Protein AF-A0A540KHX1-F1 (afdb_monomer_lite)

Foldseek 3Di:
DAALQPRHPDAQKDFLVQLGGHHPVVVVQVVVPDCQLTVMDGNPPDDDDPSSVVSNVPHDSVVVQVVLVVVVQHSNPRSCCSRCCQAFNWDWAFDPVQCCVCPVVVDAFQDKDWDADLQQWIFIFTFHHDDPGTTITTTPHGIDGDHQDLFEEEEEFQCQPPDDCLLLLLLLLCLLLRHQAYEHEAAPVRHDHDPVVLVVSVVSQVVSCVVNVPRHTRHYDYHDYLVVCLQVLLVFLAAEEEDPPFAAPVVVLVVGDQDSYYYYYYYAQVGHDPVSVVSSVVSPYHYHYLDDDDDHRSRSRSSNSNVSSVSNVVCVVVVD

Secondary structure (DSSP, 8-state):
-B-TTT--BS--EEETTTTEEE-HHHHHHHHTS-TTT--EEETTTS---HHHHHHHHH--HHHHHHHHHHTT--TTS-HHHHHHTTSS-EEEE-HHHHHIIIIIS---TT-EEEEE-SBSEEEEEEEEEEETTEEEEEESSPPEE-PPPS-EEEEEE--TT--TTHHHHHHHHHHHTT-SEEEEEEBTTB----HHHHHHHHHHHHHHHHHTT-SBPPEEPPPEEHHHHHHHHHH-S-EEEE-TTPPBHHHHHHHSPP-SEEEEEE--TT---HHHHHHHHHTT-EEEB--SS---HHHHHHHHHHHHHHHHHHHHTT--

Organism: Malus baccata (NCBI:txid106549)

Structure (mmCIF, N/CA/C/O backbone):
data_AF-A0A540KHX1-F1
#
_entry.id   AF-A0A540KHX1-F1
#
loop_
_atom_site.group_PDB
_atom_site.id
_atom_site.type_symbol
_atom_site.label_atom_id
_atom_site.label_alt_id
_atom_site.label_comp_id
_atom_site.label_asym_id
_atom_site.label_entity_id
_atom_site.label_seq_id
_atom_site.pdbx_PDB_ins_code
_atom_site.Cartn_x
_atom_site.Cartn_y
_atom_site.Cartn_z
_atom_site.occupancy
_atom_site.B_iso_or_equiv
_atom_site.auth_seq_id
_atom_site.auth_comp_id
_atom_site.auth_asym_id
_atom_site.auth_atom_id
_atom_site.pdbx_PDB_model_num
ATOM 1 N N . MET A 1 1 ? 18.142 -36.500 -17.178 1.00 71.75 1 MET A N 1
ATOM 2 C CA . MET A 1 1 ? 18.126 -35.041 -17.432 1.00 71.75 1 MET A CA 1
ATOM 3 C C . MET A 1 1 ? 18.230 -34.770 -18.930 1.00 71.75 1 MET A C 1
ATOM 5 O O . MET A 1 1 ? 18.845 -35.567 -19.637 1.00 71.75 1 MET A O 1
ATOM 9 N N . ILE A 1 2 ? 17.614 -33.689 -19.415 1.00 88.25 2 ILE A N 1
ATOM 10 C CA . ILE A 1 2 ? 17.641 -33.261 -20.827 1.00 88.25 2 ILE A CA 1
ATOM 11 C C . ILE A 1 2 ? 18.165 -31.829 -20.930 1.00 88.25 2 ILE A C 1
ATOM 13 O O . ILE A 1 2 ? 17.962 -31.046 -20.013 1.00 88.25 2 ILE A O 1
ATOM 17 N N . CYS A 1 3 ? 18.809 -31.476 -22.037 1.00 87.56 3 CYS A N 1
ATOM 18 C CA . CYS A 1 3 ? 19.264 -30.116 -22.311 1.00 87.56 3 CYS A CA 1
ATOM 19 C C . CYS A 1 3 ? 18.082 -29.133 -22.387 1.00 87.56 3 CYS A C 1
ATOM 21 O O . CYS A 1 3 ? 17.099 -29.394 -23.087 1.00 87.56 3 CYS A O 1
ATOM 23 N N . VAL A 1 4 ? 18.203 -27.978 -21.727 1.00 87.38 4 VAL A N 1
ATOM 24 C CA . VAL A 1 4 ? 17.165 -26.934 -21.687 1.00 87.38 4 VAL A CA 1
ATOM 25 C C . VAL A 1 4 ? 16.837 -26.355 -23.070 1.00 87.38 4 VAL A C 1
ATOM 27 O O . VAL A 1 4 ? 15.687 -25.997 -23.321 1.00 87.38 4 VAL A O 1
ATOM 30 N N . GLY A 1 5 ? 17.822 -26.298 -23.976 1.00 82.94 5 GLY A N 1
ATOM 31 C CA . GLY A 1 5 ? 17.690 -25.721 -25.317 1.00 82.94 5 GLY A CA 1
ATOM 32 C C . GLY A 1 5 ? 17.185 -26.720 -26.359 1.00 82.94 5 GLY A C 1
ATOM 33 O O . GLY A 1 5 ? 16.114 -26.540 -26.934 1.00 82.94 5 GLY A O 1
ATOM 34 N N . CYS A 1 6 ? 17.931 -27.801 -26.594 1.00 85.56 6 CYS A N 1
ATOM 35 C CA . CYS A 1 6 ? 17.654 -28.745 -27.686 1.00 85.56 6 CYS A CA 1
ATOM 36 C C . CYS A 1 6 ? 16.999 -30.064 -27.244 1.00 85.56 6 CYS A C 1
ATOM 38 O O . CYS A 1 6 ? 16.686 -30.903 -28.083 1.00 85.56 6 CYS A O 1
ATOM 40 N N . SER A 1 7 ? 16.759 -30.266 -25.942 1.00 84.00 7 SER A N 1
ATOM 41 C CA . SER A 1 7 ? 16.201 -31.510 -25.374 1.00 84.00 7 SER A CA 1
ATOM 42 C C . SER A 1 7 ? 17.058 -32.772 -25.586 1.00 84.00 7 SER A C 1
ATOM 44 O O . SER A 1 7 ? 16.579 -33.884 -25.365 1.00 84.00 7 SER A O 1
ATOM 46 N N . GLN A 1 8 ? 18.335 -32.624 -25.958 1.00 87.88 8 GLN A N 1
ATOM 47 C CA . GLN A 1 8 ? 19.297 -33.728 -26.003 1.00 87.88 8 GLN A CA 1
ATOM 48 C C . GLN A 1 8 ? 19.444 -34.378 -24.620 1.00 87.88 8 GLN A C 1
ATOM 50 O O . GLN A 1 8 ? 19.476 -33.688 -23.599 1.00 87.88 8 GLN A O 1
ATOM 55 N N . LYS A 1 9 ? 19.518 -35.710 -24.574 1.00 88.38 9 LYS A N 1
ATOM 56 C CA . LYS A 1 9 ? 19.660 -36.464 -23.320 1.00 88.38 9 LYS A CA 1
ATOM 57 C C . LYS A 1 9 ? 21.076 -36.338 -22.754 1.00 88.38 9 LYS A C 1
ATOM 59 O O . LYS A 1 9 ? 22.029 -36.173 -23.508 1.00 88.38 9 LYS A O 1
ATOM 64 N N . ASN A 1 10 ? 21.186 -36.482 -21.435 1.00 85.44 10 ASN A N 1
ATOM 65 C CA . ASN A 1 10 ? 22.446 -36.507 -20.683 1.00 85.44 10 ASN A CA 1
ATOM 66 C C . ASN A 1 10 ? 23.317 -35.252 -20.905 1.00 85.44 10 ASN A C 1
ATOM 68 O O . ASN A 1 10 ? 24.423 -35.346 -21.437 1.00 85.44 10 ASN A O 1
ATOM 72 N N . PRO A 1 11 ? 22.818 -34.060 -20.524 1.00 89.44 11 PRO A N 1
ATOM 73 C CA . PRO A 1 11 ? 23.637 -32.854 -20.493 1.00 89.44 11 PRO A CA 1
ATOM 74 C C . PRO A 1 11 ? 24.782 -33.004 -19.477 1.00 89.44 11 PRO A C 1
ATOM 76 O O . PRO A 1 11 ? 24.557 -33.462 -18.359 1.00 89.44 11 PRO A O 1
ATOM 79 N N . HIS A 1 12 ? 25.994 -32.605 -19.870 1.00 89.62 12 HIS A N 1
ATOM 80 C CA . HIS A 1 12 ? 27.201 -32.637 -19.023 1.00 89.62 12 HIS A CA 1
ATOM 81 C C . HIS A 1 12 ? 27.651 -31.236 -18.579 1.00 89.62 12 HIS A C 1
ATOM 83 O O . HIS A 1 12 ? 28.666 -31.090 -17.901 1.00 89.62 12 HIS A O 1
ATOM 89 N N . TRP A 1 13 ? 26.889 -30.210 -18.952 1.00 90.94 13 TRP A N 1
ATOM 90 C CA . TRP A 1 13 ? 27.145 -28.812 -18.635 1.00 90.94 13 TRP A CA 1
ATOM 91 C C . TRP A 1 13 ? 25.917 -28.202 -17.966 1.00 90.94 13 TRP A C 1
ATOM 93 O O . TRP A 1 13 ? 24.792 -28.681 -18.140 1.00 90.94 13 TRP A O 1
ATOM 103 N N . ALA A 1 14 ? 26.124 -27.130 -17.214 1.00 89.94 14 ALA A N 1
ATOM 104 C CA . ALA A 1 14 ? 25.065 -26.429 -16.510 1.00 89.94 14 ALA A CA 1
ATOM 105 C C . ALA A 1 14 ? 25.299 -24.917 -16.513 1.00 89.94 14 ALA A C 1
ATOM 107 O O . ALA A 1 14 ? 26.407 -24.453 -16.255 1.00 89.94 14 ALA A O 1
ATOM 108 N N . SER A 1 15 ? 24.243 -24.152 -16.783 1.00 87.88 15 SER A N 1
ATOM 109 C CA . SER A 1 15 ? 24.213 -22.716 -16.526 1.00 87.88 15 SER A CA 1
ATOM 110 C C . SER A 1 15 ? 23.828 -22.490 -15.071 1.00 87.88 15 SER A C 1
ATOM 112 O O . SER A 1 15 ? 22.683 -22.705 -14.676 1.00 87.88 15 SER A O 1
ATOM 114 N N . VAL A 1 16 ? 24.786 -22.012 -14.288 1.00 84.25 16 VAL A N 1
ATOM 115 C CA . VAL A 1 16 ? 24.589 -21.682 -12.875 1.00 84.25 16 VAL A CA 1
ATOM 116 C C . VAL A 1 16 ? 23.754 -20.412 -12.718 1.00 84.25 16 VAL A C 1
ATOM 118 O O . VAL A 1 16 ? 23.011 -20.293 -11.748 1.00 84.25 16 VAL A O 1
ATOM 121 N N . SER A 1 17 ? 23.854 -19.469 -13.666 1.00 79.19 17 SER A N 1
ATOM 122 C CA . SER A 1 17 ? 23.060 -18.230 -13.666 1.00 79.19 17 SER A CA 1
ATOM 123 C C . SER A 1 17 ? 21.559 -18.513 -13.615 1.00 79.19 17 SER A C 1
ATOM 125 O O . SER A 1 17 ? 20.836 -17.824 -12.902 1.00 79.19 17 SER A O 1
ATOM 127 N N . TYR A 1 18 ? 21.110 -19.554 -14.323 1.00 80.12 18 TYR A N 1
ATOM 128 C CA . TYR A 1 18 ? 19.694 -19.904 -14.437 1.00 80.12 18 TYR A CA 1
ATOM 129 C C . TYR A 1 18 ? 19.321 -21.237 -13.779 1.00 80.12 18 TYR A C 1
ATOM 131 O O . TYR A 1 18 ? 18.157 -21.620 -13.823 1.00 80.12 18 TYR A O 1
ATOM 139 N N . GLY A 1 19 ? 20.282 -21.954 -13.191 1.00 87.88 19 GLY A N 1
ATOM 140 C CA . GLY A 1 19 ? 20.026 -23.235 -12.534 1.00 87.88 19 GLY A CA 1
ATOM 141 C C . GLY A 1 19 ? 19.587 -24.348 -13.497 1.00 87.88 19 GLY A C 1
ATOM 142 O O . GLY A 1 19 ? 18.738 -25.157 -13.149 1.00 87.88 19 GLY A O 1
ATOM 143 N N . VAL A 1 20 ? 20.112 -24.380 -14.729 1.00 89.31 20 VAL A N 1
ATOM 144 C CA . VAL A 1 20 ? 19.641 -25.299 -15.788 1.00 89.31 20 VAL A CA 1
ATOM 145 C C . VAL A 1 20 ? 20.757 -26.107 -16.435 1.00 89.31 20 VAL A C 1
ATOM 147 O O . VAL A 1 20 ? 21.896 -25.660 -16.540 1.00 89.31 20 VAL A O 1
ATOM 150 N N . PHE A 1 21 ? 20.416 -27.287 -16.949 1.00 91.12 21 PHE A N 1
ATOM 151 C CA . PHE A 1 21 ? 21.361 -28.181 -17.624 1.00 91.12 21 PHE A CA 1
ATOM 152 C C . PHE A 1 21 ? 21.371 -28.003 -19.145 1.00 91.12 21 PHE A C 1
ATOM 154 O O . PHE A 1 21 ? 20.315 -27.944 -19.785 1.00 91.12 21 PHE A O 1
ATOM 161 N N . ILE A 1 22 ? 22.565 -28.006 -19.742 1.00 90.44 22 ILE A N 1
ATOM 162 C CA . ILE A 1 22 ? 22.797 -27.811 -21.180 1.00 90.44 22 ILE A CA 1
ATOM 163 C C . ILE A 1 22 ? 23.720 -28.899 -21.761 1.00 90.44 22 ILE A C 1
ATOM 165 O O . ILE A 1 22 ? 24.572 -29.462 -21.075 1.00 90.44 22 ILE A O 1
ATOM 169 N N . CYS A 1 23 ? 23.527 -29.258 -23.031 1.00 89.56 23 CYS A N 1
ATOM 170 C CA . CYS A 1 23 ? 24.432 -30.172 -23.739 1.00 89.56 23 CYS A CA 1
ATOM 171 C C . CYS A 1 23 ? 25.660 -29.429 -24.285 1.00 89.56 23 CYS A C 1
ATOM 173 O O . CYS A 1 23 ? 25.681 -28.201 -24.290 1.00 89.56 23 CYS A O 1
ATOM 175 N N . LEU A 1 24 ? 26.648 -30.174 -24.789 1.00 84.00 24 LEU A N 1
ATOM 176 C CA . LEU A 1 24 ? 27.873 -29.610 -25.366 1.00 84.00 24 LEU A CA 1
ATOM 177 C C . LEU A 1 24 ? 27.590 -28.681 -26.565 1.00 84.00 24 LEU A C 1
ATOM 179 O O . LEU A 1 24 ? 28.106 -27.576 -26.614 1.00 84.00 24 LEU A O 1
ATOM 183 N N . GLU A 1 25 ? 26.686 -29.062 -27.472 1.00 83.25 25 GLU A N 1
ATOM 184 C CA . GLU A 1 25 ? 26.337 -28.217 -28.630 1.00 83.25 25 GLU A CA 1
ATOM 185 C C . GLU A 1 25 ? 25.651 -26.903 -28.232 1.00 83.25 25 GLU A C 1
ATOM 187 O O . GLU A 1 25 ? 25.792 -25.881 -28.904 1.00 83.25 25 GLU A O 1
ATOM 192 N N . CYS A 1 26 ? 24.857 -26.920 -27.157 1.00 80.62 26 CYS A N 1
ATOM 193 C CA . CYS A 1 26 ? 24.301 -25.693 -26.602 1.00 80.62 26 CYS A CA 1
ATOM 194 C C . CYS A 1 26 ? 25.397 -24.904 -25.891 1.00 80.62 26 CYS A C 1
ATOM 196 O O . CYS A 1 26 ? 25.449 -23.694 -26.075 1.00 80.62 26 CYS A O 1
ATOM 198 N N . PHE A 1 27 ? 26.277 -25.564 -25.134 1.00 81.31 27 PHE A N 1
ATOM 199 C CA . PHE A 1 27 ? 27.422 -24.927 -24.489 1.00 81.31 27 PHE A CA 1
ATOM 200 C C . PHE A 1 27 ? 28.266 -24.131 -25.484 1.00 81.31 27 PHE A C 1
ATOM 202 O O . PHE A 1 27 ? 28.501 -22.961 -25.221 1.00 81.31 27 PHE A O 1
ATOM 209 N N . ASP A 1 28 ? 28.621 -24.684 -26.645 1.00 74.88 28 ASP A N 1
ATOM 210 C CA . ASP A 1 28 ? 29.426 -23.963 -27.646 1.00 74.88 28 ASP A CA 1
ATOM 211 C C . ASP A 1 28 ? 28.735 -22.675 -28.130 1.00 74.88 28 ASP A C 1
ATOM 213 O O . ASP A 1 28 ? 29.374 -21.649 -28.357 1.00 74.88 28 ASP A O 1
ATOM 217 N N . LYS A 1 29 ? 27.400 -22.692 -28.219 1.00 74.19 29 LYS A N 1
ATOM 218 C CA . LYS A 1 29 ? 26.584 -21.511 -28.552 1.00 74.19 29 LYS A CA 1
ATOM 219 C C . LYS A 1 29 ? 26.464 -20.530 -27.384 1.00 74.19 29 LYS A C 1
ATOM 221 O O . LYS A 1 29 ? 26.308 -19.335 -27.608 1.00 74.19 29 LYS A O 1
ATOM 226 N N . HIS A 1 30 ? 26.531 -21.029 -26.152 1.00 65.44 30 HIS A N 1
ATOM 227 C CA . HIS A 1 30 ? 26.577 -20.227 -24.932 1.00 65.44 30 HIS A CA 1
ATOM 228 C C . HIS A 1 30 ? 27.974 -19.645 -24.664 1.00 65.44 30 HIS A C 1
ATOM 230 O O . HIS A 1 30 ? 28.067 -18.592 -24.050 1.00 65.44 30 HIS A O 1
ATOM 236 N N . TYR A 1 31 ? 29.045 -20.280 -25.145 1.00 60.66 31 TYR A N 1
ATOM 237 C CA . TYR A 1 31 ? 30.433 -19.832 -24.988 1.00 60.66 31 TYR A CA 1
ATOM 238 C C . TYR A 1 31 ? 30.736 -18.557 -25.792 1.00 60.66 31 TYR A C 1
ATOM 240 O O . TYR A 1 31 ? 31.633 -17.798 -25.446 1.00 60.66 31 TYR A O 1
ATOM 248 N N . GLY A 1 32 ? 29.960 -18.298 -26.851 1.00 57.44 32 GLY A N 1
ATOM 249 C CA . GLY A 1 32 ? 29.992 -17.037 -27.598 1.00 57.44 32 GLY A CA 1
ATOM 250 C C . GLY A 1 32 ? 29.280 -15.865 -26.906 1.00 57.44 32 GLY A C 1
ATOM 251 O O . GLY A 1 32 ? 29.240 -14.776 -27.474 1.00 57.44 32 GLY A O 1
ATOM 252 N N . LEU A 1 33 ? 28.695 -16.081 -25.723 1.00 59.47 33 LEU A N 1
ATOM 253 C CA . LEU A 1 33 ? 28.049 -15.055 -24.904 1.00 59.47 33 LEU A CA 1
ATOM 254 C C . LEU A 1 33 ? 28.976 -14.655 -23.753 1.00 59.47 33 LEU A C 1
ATOM 256 O O . LEU A 1 33 ? 29.766 -15.466 -23.273 1.00 59.47 33 LEU A O 1
ATOM 260 N N . ASP A 1 34 ? 28.890 -13.398 -23.320 1.00 51.88 34 ASP A N 1
ATOM 261 C CA . ASP A 1 34 ? 29.728 -12.888 -22.235 1.00 51.88 34 ASP A CA 1
ATOM 262 C C . ASP A 1 34 ? 29.505 -13.705 -20.944 1.00 51.88 34 ASP A C 1
ATOM 264 O O . ASP A 1 34 ? 28.373 -14.067 -20.602 1.00 51.88 34 ASP A O 1
ATOM 268 N N . VAL A 1 35 ? 30.585 -13.987 -20.210 1.00 51.84 35 VAL A N 1
ATOM 269 C CA . VAL A 1 35 ? 30.581 -14.792 -18.974 1.00 51.84 35 VAL A CA 1
ATOM 270 C C . VAL A 1 35 ? 29.712 -14.177 -17.875 1.00 51.84 35 VAL A C 1
ATOM 272 O O . VAL A 1 35 ? 29.277 -14.883 -16.963 1.00 51.84 35 VAL A O 1
ATOM 275 N N . HIS A 1 36 ? 29.438 -12.875 -17.978 1.00 49.69 36 HIS A N 1
ATOM 276 C CA . HIS A 1 36 ? 28.514 -12.147 -17.112 1.00 49.69 36 HIS A CA 1
ATOM 277 C C . HIS A 1 36 ? 27.037 -12.488 -17.379 1.00 49.69 36 HIS A C 1
ATOM 279 O O . HIS A 1 36 ? 26.248 -12.477 -16.442 1.00 49.69 36 HIS A O 1
ATOM 285 N N . ILE A 1 37 ? 26.682 -12.874 -18.611 1.00 51.38 37 ILE A N 1
ATOM 286 C CA . ILE A 1 37 ? 25.315 -13.256 -19.011 1.00 51.38 37 ILE A CA 1
ATOM 287 C C . ILE A 1 37 ? 25.051 -14.720 -18.635 1.00 51.38 37 ILE A C 1
ATOM 289 O O . ILE A 1 37 ? 24.005 -15.082 -18.094 1.00 51.38 37 ILE A O 1
ATOM 293 N N . LEU A 1 38 ? 26.021 -15.596 -18.907 1.00 66.50 38 LEU A N 1
ATOM 294 C CA . LEU A 1 38 ? 25.891 -17.038 -18.724 1.00 66.50 38 LEU A CA 1
ATOM 295 C C . LEU A 1 38 ? 27.138 -17.612 -18.064 1.00 66.50 38 LEU A C 1
ATOM 297 O O . LEU A 1 38 ? 28.120 -17.955 -18.720 1.00 66.50 38 LEU A O 1
ATOM 301 N N . PHE A 1 39 ? 27.057 -17.808 -16.750 1.00 77.38 39 PHE A N 1
ATOM 302 C CA . PHE A 1 39 ? 28.070 -18.558 -16.028 1.00 77.38 39 PHE A CA 1
ATOM 303 C C . PHE A 1 39 ? 27.802 -20.053 -16.198 1.00 77.38 39 PHE A C 1
ATOM 305 O O . PHE A 1 39 ? 26.860 -20.600 -15.612 1.00 77.38 39 PHE A O 1
ATOM 312 N N . VAL A 1 40 ? 28.607 -20.708 -17.033 1.00 83.44 40 VAL A N 1
ATOM 313 C CA . VAL A 1 40 ? 28.488 -22.139 -17.326 1.00 83.44 40 VAL A CA 1
ATOM 314 C C . VAL A 1 40 ? 29.600 -22.927 -16.641 1.00 83.44 40 VAL A C 1
ATOM 316 O O . VAL A 1 40 ? 30.744 -22.484 -16.570 1.00 83.44 40 VAL A O 1
ATOM 319 N N . ARG A 1 41 ? 29.252 -24.114 -16.147 1.00 85.00 41 ARG A N 1
ATOM 320 C CA . ARG A 1 41 ? 30.161 -25.068 -15.515 1.00 85.00 41 ARG A CA 1
ATOM 321 C C . ARG A 1 41 ? 29.969 -26.468 -16.079 1.00 85.00 41 ARG A C 1
ATOM 323 O O . ARG A 1 41 ? 28.849 -26.873 -16.407 1.00 85.00 41 ARG A O 1
ATOM 330 N N . SER A 1 42 ? 31.057 -27.219 -16.164 1.00 89.50 42 SER A N 1
ATOM 331 C CA . SER A 1 42 ? 31.014 -28.664 -16.349 1.00 89.50 42 SER A CA 1
ATOM 332 C C . SER A 1 42 ? 30.493 -29.322 -15.076 1.00 89.50 42 SER A C 1
ATOM 334 O O . SER A 1 42 ? 30.944 -29.025 -13.970 1.00 89.50 42 SER A O 1
ATOM 336 N N . VAL A 1 43 ? 29.554 -30.253 -15.228 1.00 89.00 43 VAL A N 1
ATOM 337 C CA . VAL A 1 43 ? 28.973 -30.985 -14.093 1.00 89.00 43 VAL A CA 1
ATOM 338 C C . VAL A 1 43 ? 30.003 -31.920 -13.451 1.00 89.00 43 VAL A C 1
ATOM 340 O O . VAL A 1 43 ? 29.929 -32.178 -12.256 1.00 89.00 43 VAL A O 1
ATOM 343 N N . THR A 1 44 ? 30.973 -32.419 -14.223 1.00 86.19 44 THR A N 1
ATOM 344 C CA . THR A 1 44 ? 31.935 -33.431 -13.754 1.00 86.19 44 THR A CA 1
ATOM 345 C C . THR A 1 44 ? 33.374 -32.937 -13.664 1.00 86.19 44 THR 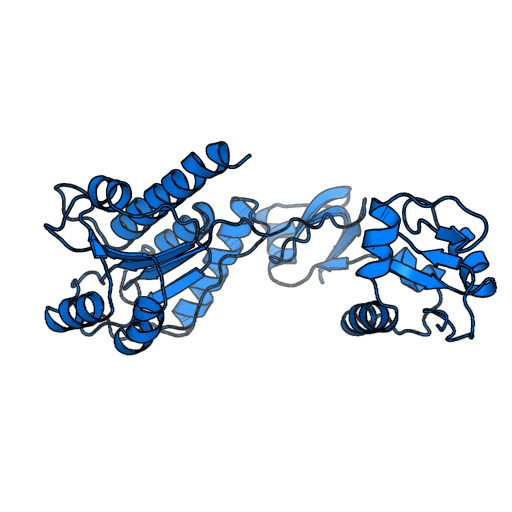A C 1
ATOM 347 O O . THR A 1 44 ? 34.160 -33.542 -12.944 1.00 86.19 44 THR A O 1
ATOM 350 N N . MET A 1 45 ? 33.748 -31.898 -14.419 1.00 85.31 45 MET A N 1
ATOM 351 C CA . MET A 1 45 ? 35.148 -31.458 -14.526 1.00 85.31 45 MET A CA 1
ATOM 352 C C . MET A 1 45 ? 35.462 -30.207 -13.705 1.00 85.31 45 MET A C 1
ATOM 354 O O . MET A 1 45 ? 36.622 -30.000 -13.359 1.00 85.31 45 MET A O 1
ATOM 358 N N . ASP A 1 46 ? 34.460 -29.384 -13.391 1.00 88.88 46 ASP A N 1
ATOM 359 C CA . ASP A 1 46 ? 34.666 -28.166 -12.610 1.00 88.88 46 ASP A CA 1
ATOM 360 C C . ASP A 1 46 ? 34.396 -28.387 -11.120 1.00 88.88 46 ASP A C 1
ATOM 362 O O . ASP A 1 46 ? 33.580 -29.221 -10.728 1.00 88.88 46 ASP A O 1
ATOM 366 N N . SER A 1 47 ? 35.047 -27.580 -10.281 1.00 88.62 47 SER A N 1
ATOM 367 C CA . SER A 1 47 ? 34.698 -27.456 -8.869 1.00 88.62 47 SER A CA 1
ATOM 368 C C . SER A 1 47 ? 33.495 -26.526 -8.675 1.00 88.62 47 SER A C 1
ATOM 370 O O . SER A 1 47 ? 33.359 -25.492 -9.336 1.00 88.62 47 SER A O 1
ATOM 372 N N . TRP A 1 48 ? 32.627 -26.899 -7.734 1.00 89.94 48 TRP A N 1
ATOM 373 C CA . TRP A 1 48 ? 31.373 -26.211 -7.436 1.00 89.94 48 TRP A CA 1
ATOM 374 C C . TRP A 1 48 ? 31.388 -25.655 -6.015 1.00 89.94 48 TRP A C 1
ATOM 376 O O . TRP A 1 48 ? 31.816 -26.338 -5.085 1.00 89.94 48 TRP A O 1
ATOM 386 N N . SER A 1 49 ? 30.904 -24.426 -5.834 1.00 88.75 49 SER A N 1
ATOM 387 C CA . SER A 1 49 ? 30.672 -23.869 -4.497 1.00 88.75 49 SER A CA 1
ATOM 388 C C . SER A 1 49 ? 29.274 -24.215 -3.980 1.00 88.75 49 SER A C 1
ATOM 390 O O . SER A 1 49 ? 28.354 -24.455 -4.763 1.00 88.75 49 SER A O 1
ATOM 392 N N . GLU A 1 50 ? 29.075 -24.179 -2.660 1.00 86.81 50 GLU A N 1
ATOM 393 C CA . GLU A 1 50 ? 27.768 -24.466 -2.044 1.00 86.81 50 GLU A CA 1
ATOM 394 C C . GLU A 1 50 ? 26.643 -23.569 -2.578 1.00 86.81 50 GLU A C 1
ATOM 396 O O . GLU A 1 50 ? 25.522 -24.023 -2.792 1.00 86.81 50 GLU A O 1
ATOM 401 N N . ILE A 1 51 ? 26.942 -22.294 -2.845 1.00 82.12 51 ILE A N 1
ATOM 402 C CA . ILE A 1 51 ? 25.976 -21.344 -3.415 1.00 82.12 51 ILE A CA 1
ATOM 403 C C . ILE A 1 51 ? 25.551 -21.785 -4.821 1.00 82.12 51 ILE A C 1
ATOM 405 O O . ILE A 1 51 ? 24.386 -21.650 -5.185 1.00 82.12 51 ILE A O 1
ATOM 409 N N . GLN A 1 52 ? 26.481 -22.311 -5.619 1.00 84.50 52 GLN A N 1
ATOM 410 C CA . GLN A 1 52 ? 26.192 -22.774 -6.977 1.00 84.50 52 GLN A CA 1
ATOM 411 C C . GLN A 1 52 ? 25.353 -24.054 -6.951 1.00 84.50 52 GLN A C 1
ATOM 413 O O . GLN A 1 52 ? 24.412 -24.165 -7.728 1.00 84.50 52 GLN A O 1
ATOM 418 N N . ILE A 1 53 ? 25.638 -24.968 -6.019 1.00 86.81 53 ILE A N 1
ATOM 419 C CA . ILE A 1 53 ? 24.842 -26.185 -5.810 1.00 86.81 53 ILE A CA 1
ATOM 420 C C . ILE A 1 53 ? 23.406 -25.814 -5.428 1.00 86.81 53 ILE A C 1
ATOM 422 O O . ILE A 1 53 ? 22.478 -26.231 -6.113 1.00 86.81 53 ILE A O 1
ATOM 426 N N . LYS A 1 54 ? 23.215 -24.929 -4.440 1.00 82.44 54 LYS A N 1
ATOM 427 C CA . LYS A 1 54 ? 21.878 -24.451 -4.039 1.00 82.44 54 LYS A CA 1
ATOM 428 C C . LYS A 1 54 ? 21.106 -23.803 -5.192 1.00 82.44 54 LYS A C 1
ATOM 430 O O . LYS A 1 54 ? 19.905 -24.009 -5.324 1.00 82.44 54 LYS A O 1
ATOM 435 N N . LYS A 1 55 ? 21.782 -23.036 -6.058 1.00 80.62 55 LYS A N 1
ATOM 436 C CA . LYS A 1 55 ? 21.159 -22.470 -7.269 1.00 80.62 55 LYS A CA 1
ATOM 437 C C . LYS A 1 55 ? 20.685 -23.555 -8.239 1.00 80.62 55 LYS A C 1
ATOM 439 O O . LYS A 1 55 ? 19.610 -23.414 -8.812 1.00 80.62 55 LYS A O 1
ATOM 444 N N . MET A 1 56 ? 21.464 -24.623 -8.413 1.00 88.75 56 MET A N 1
ATOM 445 C CA . MET A 1 56 ? 21.086 -25.759 -9.261 1.00 88.75 56 MET A CA 1
ATOM 446 C C . MET A 1 56 ? 19.981 -26.626 -8.643 1.00 88.75 56 MET A C 1
ATOM 448 O O . MET A 1 56 ? 19.213 -27.217 -9.388 1.00 88.75 56 MET A O 1
ATOM 452 N N . GLU A 1 57 ? 19.885 -26.704 -7.313 1.00 85.56 57 GLU A N 1
ATOM 453 C CA . GLU A 1 57 ? 18.814 -27.435 -6.611 1.00 85.56 57 GLU A CA 1
ATOM 454 C C . GLU A 1 57 ? 17.452 -26.739 -6.722 1.00 85.56 57 GLU A C 1
ATOM 456 O O . GLU A 1 57 ? 16.420 -27.405 -6.755 1.00 85.56 57 GLU A O 1
ATOM 461 N N . VAL A 1 58 ? 17.446 -25.403 -6.770 1.00 82.88 58 VAL A N 1
ATOM 462 C CA . VAL A 1 58 ? 16.225 -24.597 -6.945 1.00 82.88 58 VAL A CA 1
ATOM 463 C C . VAL A 1 58 ? 15.835 -24.472 -8.420 1.00 82.88 58 VAL A C 1
ATOM 465 O O . VAL A 1 58 ? 14.657 -24.317 -8.733 1.00 82.88 58 VAL A O 1
ATOM 468 N N . GLY A 1 59 ? 16.816 -24.495 -9.321 1.00 81.00 59 GLY A N 1
ATOM 469 C CA . GLY A 1 59 ? 16.596 -24.320 -10.750 1.00 81.00 59 GLY A CA 1
ATOM 470 C C . GLY A 1 59 ? 15.975 -25.539 -11.427 1.00 81.00 59 GLY A C 1
ATOM 471 O O . GLY A 1 59 ? 16.257 -26.685 -11.085 1.00 81.00 59 GLY A O 1
ATOM 472 N N . ASP A 1 60 ? 15.142 -25.282 -12.435 1.00 85.06 60 ASP A N 1
ATOM 473 C CA . ASP A 1 60 ? 14.511 -26.325 -13.235 1.00 85.06 60 ASP A CA 1
ATOM 474 C C . ASP A 1 60 ? 14.402 -25.924 -14.719 1.00 85.06 60 ASP A C 1
ATOM 476 O O . ASP A 1 60 ? 14.057 -24.794 -15.086 1.00 85.06 60 ASP A O 1
ATOM 480 N N . ASN A 1 61 ? 14.700 -26.883 -15.601 1.00 87.75 61 ASN A N 1
ATOM 481 C CA . ASN A 1 61 ? 14.732 -26.667 -17.049 1.00 87.75 61 ASN A CA 1
ATOM 482 C C . ASN A 1 61 ? 13.346 -26.351 -17.639 1.00 87.75 61 ASN A C 1
ATOM 484 O O . ASN A 1 61 ? 13.248 -25.639 -18.647 1.00 87.75 61 ASN A O 1
ATOM 488 N N . GLU A 1 62 ? 12.282 -26.926 -17.086 1.00 85.31 62 GLU A N 1
ATOM 489 C CA . GLU A 1 62 ? 10.906 -26.698 -17.521 1.00 85.31 62 GLU A CA 1
ATOM 490 C C . GLU A 1 62 ? 10.382 -25.368 -16.978 1.00 85.31 62 GLU A C 1
ATOM 492 O O . GLU A 1 62 ? 9.787 -24.597 -17.736 1.00 85.31 62 GLU A O 1
ATOM 497 N N . GLN A 1 63 ? 10.699 -25.039 -15.725 1.00 83.06 63 GLN A N 1
ATOM 498 C CA . GLN A 1 63 ? 10.360 -23.760 -15.108 1.00 83.06 63 GLN A CA 1
ATOM 499 C C . GLN A 1 63 ? 10.971 -22.581 -15.874 1.00 83.06 63 GLN A C 1
ATOM 501 O O . GLN A 1 63 ? 10.253 -21.636 -16.208 1.00 83.06 63 GLN A O 1
ATOM 506 N N . LEU A 1 64 ? 12.255 -22.660 -16.252 1.00 80.38 64 LEU A N 1
ATOM 507 C CA . LEU A 1 64 ? 12.891 -21.616 -17.063 1.00 80.38 64 LEU A CA 1
ATOM 508 C C . LEU A 1 64 ? 12.231 -21.482 -18.441 1.00 80.38 64 LEU A C 1
ATOM 510 O O . LEU A 1 64 ? 11.954 -20.374 -18.895 1.00 80.38 64 LEU A O 1
ATOM 514 N N . ASN A 1 65 ? 11.968 -22.595 -19.132 1.00 81.12 65 ASN A N 1
ATOM 515 C CA . ASN A 1 65 ? 11.337 -22.539 -20.453 1.00 81.12 65 ASN A CA 1
ATOM 516 C C . ASN A 1 65 ? 9.898 -22.005 -20.384 1.00 81.12 65 ASN A C 1
ATOM 518 O O . ASN A 1 65 ? 9.481 -21.281 -21.289 1.00 81.12 65 ASN A O 1
ATOM 522 N N . THR A 1 66 ? 9.160 -22.325 -19.320 1.00 80.25 66 THR A N 1
ATOM 523 C CA . THR A 1 66 ? 7.808 -21.806 -19.069 1.00 80.25 66 THR A CA 1
ATOM 524 C C . THR A 1 66 ? 7.845 -20.306 -18.809 1.00 80.25 66 THR A C 1
ATOM 526 O O . THR A 1 66 ? 7.100 -19.561 -19.443 1.00 80.25 66 THR A O 1
ATOM 529 N N . PHE A 1 67 ? 8.767 -19.856 -17.952 1.00 76.19 67 PHE A N 1
ATOM 530 C CA . PHE A 1 67 ? 9.013 -18.441 -17.696 1.00 76.19 67 PHE A CA 1
ATOM 531 C C . PHE A 1 67 ? 9.305 -17.691 -19.001 1.00 76.19 67 PHE A C 1
ATOM 533 O O . PHE A 1 67 ? 8.571 -16.775 -19.353 1.00 76.19 67 PHE A O 1
ATOM 540 N N . LEU A 1 68 ? 10.294 -18.137 -19.781 1.00 73.12 68 LEU A N 1
ATOM 541 C CA . LEU A 1 68 ? 10.673 -17.499 -21.048 1.00 73.12 68 LEU A CA 1
ATOM 542 C C . LEU A 1 68 ? 9.528 -17.481 -22.071 1.00 73.12 68 LEU A C 1
ATOM 544 O O . LEU A 1 68 ? 9.289 -16.463 -22.720 1.00 73.12 68 LEU A O 1
ATOM 548 N N . THR A 1 69 ? 8.766 -18.572 -22.170 1.00 75.25 69 THR A N 1
ATOM 549 C CA . THR A 1 69 ? 7.600 -18.637 -23.063 1.00 75.25 69 THR A CA 1
ATOM 550 C C . THR A 1 69 ? 6.527 -17.623 -22.655 1.00 75.25 69 THR A C 1
ATOM 552 O O . THR A 1 69 ? 5.927 -16.996 -23.527 1.00 75.25 69 THR A O 1
ATOM 555 N N . GLY A 1 70 ? 6.333 -17.396 -21.350 1.00 61.94 70 GLY A N 1
ATOM 556 C CA . GLY A 1 70 ? 5.430 -16.368 -20.820 1.00 61.94 70 GLY A CA 1
ATOM 557 C C . GLY A 1 70 ? 5.799 -14.936 -21.226 1.00 61.94 70 GLY A C 1
ATOM 558 O O . GLY A 1 70 ? 4.921 -14.081 -21.298 1.00 61.94 70 GLY A O 1
ATOM 559 N N . TYR A 1 71 ? 7.067 -14.690 -21.567 1.00 62.44 71 TYR A N 1
ATOM 560 C CA . TYR A 1 71 ? 7.573 -13.412 -22.082 1.00 62.44 71 TYR A CA 1
ATOM 561 C C . TYR A 1 71 ? 7.748 -13.397 -23.610 1.00 62.44 71 TYR A C 1
ATOM 563 O O . TYR A 1 71 ? 8.404 -12.513 -24.155 1.00 62.44 71 TYR A O 1
ATOM 571 N N . GLY A 1 72 ? 7.170 -14.367 -24.325 1.00 66.75 72 GLY A N 1
ATOM 572 C CA . GLY A 1 72 ? 7.236 -14.424 -25.786 1.00 66.75 72 GLY A CA 1
ATOM 573 C C . GLY A 1 72 ? 8.576 -14.912 -26.341 1.00 66.75 72 GLY A C 1
ATOM 574 O O . GLY A 1 72 ? 8.842 -14.708 -27.522 1.00 66.75 72 GLY A O 1
ATOM 575 N N . VAL A 1 73 ? 9.404 -15.576 -25.524 1.00 71.44 73 VAL A N 1
ATOM 576 C CA . VAL A 1 73 ? 10.683 -16.186 -25.924 1.00 71.44 73 VAL A CA 1
ATOM 577 C C . VAL A 1 73 ? 10.494 -17.705 -26.070 1.00 71.44 73 VAL A C 1
ATOM 579 O O . VAL A 1 73 ? 10.513 -18.436 -25.076 1.00 71.44 73 VAL A O 1
ATOM 582 N N . PRO A 1 74 ? 10.298 -18.237 -27.293 1.00 75.94 74 PRO A N 1
ATOM 583 C CA . PRO A 1 74 ? 10.023 -19.654 -27.497 1.00 75.94 74 PRO A CA 1
ATOM 584 C C . PRO A 1 74 ? 11.248 -20.522 -27.199 1.00 75.94 74 PRO A C 1
ATOM 586 O O . PRO A 1 74 ? 12.381 -20.165 -27.520 1.00 75.94 74 PRO A O 1
ATOM 589 N N . LYS A 1 75 ? 11.023 -21.746 -26.705 1.00 77.69 75 LYS A N 1
ATOM 590 C CA . LYS A 1 75 ? 12.092 -22.719 -26.399 1.00 77.69 75 LYS A CA 1
ATOM 591 C C . LYS A 1 75 ? 13.086 -22.947 -27.550 1.00 77.69 75 LYS A C 1
ATOM 593 O O . LYS A 1 75 ? 14.272 -23.115 -27.287 1.00 77.69 75 LYS A O 1
ATOM 598 N N . LYS A 1 76 ? 12.599 -22.956 -28.798 1.00 79.38 76 LYS A N 1
ATOM 599 C CA . LYS A 1 76 ? 13.385 -23.203 -30.024 1.00 79.38 76 LYS A CA 1
ATOM 600 C C . LYS A 1 76 ? 14.065 -21.953 -30.605 1.00 79.38 76 LYS A C 1
ATOM 602 O O . LYS A 1 76 ? 14.659 -22.053 -31.675 1.00 79.38 76 LYS A O 1
ATOM 607 N N . MET A 1 77 ? 13.947 -20.794 -29.955 1.00 75.50 77 MET A N 1
ATOM 608 C CA . MET A 1 77 ? 14.657 -19.584 -30.368 1.00 75.50 77 MET A CA 1
ATOM 609 C C . MET A 1 77 ? 16.171 -19.815 -30.321 1.00 75.50 77 MET A C 1
ATOM 611 O O . MET A 1 77 ? 16.666 -20.539 -29.454 1.00 75.50 77 MET A O 1
ATOM 615 N N . ASP A 1 78 ? 16.888 -19.207 -31.266 1.00 75.06 78 ASP A N 1
ATOM 616 C CA . ASP A 1 78 ? 18.347 -19.224 -31.296 1.00 75.06 78 ASP A CA 1
ATOM 617 C C . ASP A 1 78 ? 18.929 -18.752 -29.952 1.00 75.06 78 ASP A C 1
ATOM 619 O O . ASP A 1 78 ? 18.432 -17.791 -29.377 1.00 75.06 78 ASP A O 1
ATOM 623 N N . ILE A 1 79 ? 19.965 -19.430 -29.448 1.00 67.94 79 ILE A N 1
ATOM 624 C CA . ILE A 1 79 ? 20.525 -19.203 -28.103 1.00 67.94 79 ILE A CA 1
ATOM 625 C C . ILE A 1 79 ? 21.066 -17.779 -27.976 1.00 67.94 79 ILE A C 1
ATOM 627 O O . ILE A 1 79 ? 20.805 -17.117 -26.976 1.00 67.94 79 ILE A O 1
ATOM 631 N N . ILE A 1 80 ? 21.745 -17.274 -29.003 1.00 63.03 80 ILE A N 1
ATOM 632 C CA . ILE A 1 80 ? 22.289 -15.917 -28.977 1.00 63.03 80 ILE A CA 1
ATOM 633 C C . ILE A 1 80 ? 21.136 -14.915 -28.890 1.00 63.03 80 ILE A C 1
ATOM 635 O O . ILE A 1 80 ? 21.141 -14.056 -28.021 1.00 63.03 80 ILE A O 1
ATOM 639 N N . THR A 1 81 ? 20.083 -15.081 -29.690 1.00 62.03 81 THR A N 1
ATOM 640 C CA . THR A 1 81 ? 18.883 -14.222 -29.617 1.00 62.03 81 THR A CA 1
ATOM 641 C C . THR A 1 81 ? 18.129 -14.366 -28.286 1.00 62.03 81 THR A C 1
ATOM 643 O O . THR A 1 81 ? 17.698 -13.379 -27.696 1.00 62.03 81 THR A O 1
ATOM 646 N N . LYS A 1 82 ? 18.009 -15.598 -27.782 1.00 67.94 82 LYS A N 1
ATOM 647 C CA . LYS A 1 82 ? 17.292 -15.972 -26.556 1.00 67.94 82 LYS A CA 1
ATOM 648 C C . LYS A 1 82 ? 17.909 -15.346 -25.304 1.00 67.94 82 LYS A C 1
ATOM 650 O O . LYS A 1 82 ? 17.162 -14.975 -24.406 1.00 67.94 82 LYS A O 1
ATOM 655 N N . TYR A 1 83 ? 19.238 -15.238 -25.255 1.00 61.28 83 TYR A N 1
ATOM 656 C CA . TYR A 1 83 ? 19.980 -14.728 -24.094 1.00 61.28 83 TYR A CA 1
ATOM 657 C C . TYR A 1 83 ? 20.600 -13.331 -24.311 1.00 61.28 83 TYR A C 1
ATOM 659 O O . TYR A 1 83 ? 20.940 -12.674 -23.332 1.00 61.28 83 TYR A O 1
ATOM 667 N N . ASN A 1 84 ? 20.665 -12.815 -25.547 1.00 52.47 84 ASN A N 1
ATOM 668 C CA . ASN A 1 84 ? 20.930 -11.389 -25.813 1.00 52.47 84 ASN A CA 1
ATOM 669 C C . ASN A 1 84 ? 19.666 -10.525 -25.775 1.00 52.47 84 ASN A C 1
ATOM 671 O O . ASN A 1 84 ? 19.770 -9.311 -25.651 1.00 52.47 84 ASN A O 1
ATOM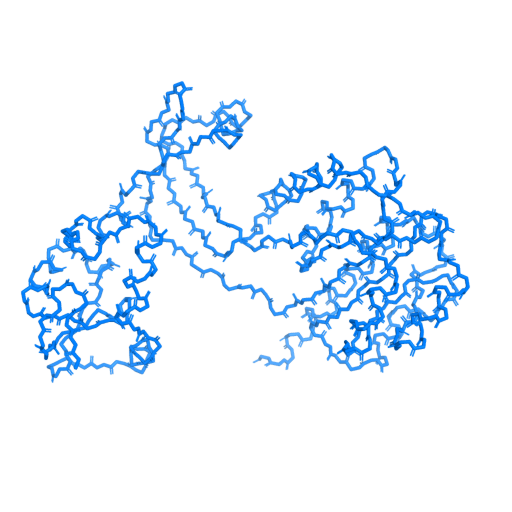 675 N N . ALA A 1 85 ? 18.460 -11.102 -25.784 1.00 48.50 85 ALA A N 1
ATOM 676 C CA . ALA A 1 85 ? 17.263 -10.348 -25.392 1.00 48.50 85 ALA A CA 1
ATOM 677 C C . ALA A 1 85 ? 17.391 -9.761 -23.967 1.00 48.50 85 ALA A C 1
ATOM 679 O O . ALA A 1 85 ? 16.731 -8.779 -23.640 1.00 48.50 85 ALA A O 1
ATOM 680 N N . THR A 1 86 ? 18.279 -10.332 -23.149 1.00 46.31 86 THR A N 1
ATOM 681 C CA . THR A 1 86 ? 18.628 -9.878 -21.799 1.00 46.31 86 THR A CA 1
ATOM 682 C C . THR A 1 86 ? 19.894 -9.016 -21.720 1.00 46.31 86 THR A C 1
ATOM 684 O O . THR A 1 86 ? 20.191 -8.523 -20.644 1.00 46.31 86 THR A O 1
ATOM 687 N N . ASN A 1 87 ? 20.578 -8.725 -22.836 1.00 39.25 87 ASN A N 1
ATOM 688 C CA . ASN A 1 87 ? 21.628 -7.700 -22.885 1.00 39.25 87 ASN A CA 1
ATOM 689 C C . ASN A 1 87 ? 21.532 -6.911 -24.202 1.00 39.25 87 ASN A C 1
ATOM 691 O O . ASN A 1 87 ? 21.882 -7.408 -25.271 1.00 39.25 87 ASN A O 1
ATOM 695 N N . GLY A 1 88 ? 21.001 -5.686 -24.135 1.00 49.50 88 GLY A N 1
ATOM 696 C CA . GLY A 1 88 ? 20.705 -4.868 -25.319 1.00 49.50 88 GLY A CA 1
ATOM 697 C C . GLY A 1 88 ? 19.305 -5.062 -25.921 1.00 49.50 88 GLY A C 1
ATOM 698 O O . GLY A 1 88 ? 19.019 -4.510 -26.983 1.00 49.50 88 GLY A O 1
ATOM 699 N N . GLY A 1 89 ? 18.418 -5.812 -25.256 1.00 60.38 89 GLY A N 1
ATOM 700 C CA . GLY A 1 89 ? 17.008 -5.902 -25.633 1.00 60.38 89 GLY A CA 1
ATOM 701 C C . GLY A 1 89 ? 16.342 -4.528 -25.580 1.00 60.38 89 GLY A C 1
ATOM 702 O O . GLY A 1 89 ? 16.256 -3.913 -24.517 1.00 60.38 89 GLY A O 1
ATOM 703 N N . VAL A 1 90 ? 15.888 -4.039 -26.734 1.00 69.50 90 VAL A N 1
ATOM 704 C CA . VAL A 1 90 ? 15.142 -2.782 -26.816 1.00 69.50 90 VAL A CA 1
ATOM 705 C C . VAL A 1 90 ? 13.732 -3.020 -26.284 1.00 69.50 90 VAL A C 1
ATOM 707 O O . VAL A 1 90 ? 12.949 -3.757 -26.884 1.00 69.50 90 VAL A O 1
ATOM 710 N N . VAL A 1 91 ? 13.396 -2.387 -25.163 1.00 81.56 91 VAL A N 1
ATOM 711 C CA . VAL A 1 91 ? 12.036 -2.368 -24.619 1.00 81.56 91 VAL A CA 1
ATOM 712 C C . VAL A 1 91 ? 11.344 -1.099 -25.081 1.00 81.56 91 VAL A C 1
ATOM 714 O O . VAL A 1 91 ? 11.800 0.013 -24.816 1.00 81.56 91 VAL A O 1
ATOM 717 N N . ARG A 1 92 ? 10.205 -1.260 -25.752 1.00 86.50 92 ARG A N 1
ATOM 718 C CA . ARG A 1 92 ? 9.389 -0.135 -26.196 1.00 86.50 92 ARG A CA 1
ATOM 719 C C . ARG A 1 92 ? 8.466 0.336 -25.072 1.00 86.50 92 ARG A C 1
ATOM 721 O O . ARG A 1 92 ? 7.539 -0.375 -24.694 1.00 86.50 92 ARG A O 1
ATOM 728 N N . VAL A 1 93 ? 8.670 1.556 -24.585 1.00 83.94 93 VAL A N 1
ATOM 729 C CA . VAL A 1 93 ? 7.773 2.236 -23.641 1.00 83.94 93 VAL A CA 1
ATOM 730 C C . VAL A 1 93 ? 6.730 3.037 -24.421 1.00 83.94 93 VAL A C 1
ATOM 732 O O . VAL A 1 93 ? 7.068 3.835 -25.299 1.00 83.94 93 VAL A O 1
ATOM 735 N N . GLN A 1 94 ? 5.451 2.826 -24.105 1.00 87.50 94 GLN A N 1
ATOM 736 C CA . GLN A 1 94 ? 4.302 3.449 -24.778 1.00 87.50 94 GLN A CA 1
ATOM 737 C C . GLN A 1 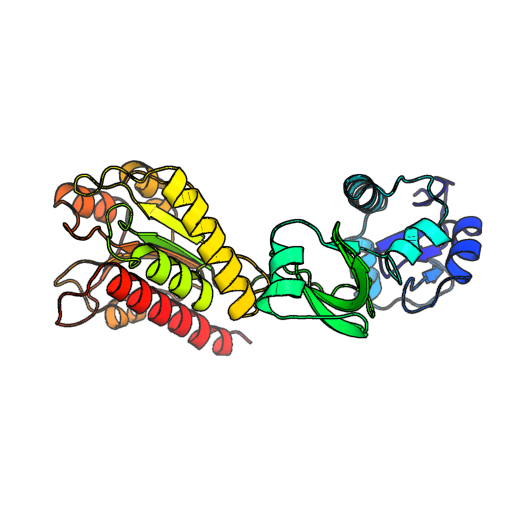94 ? 3.252 3.927 -23.762 1.00 87.50 94 GLN A C 1
ATOM 739 O O . GLN A 1 94 ? 3.391 3.712 -22.560 1.00 87.50 94 GLN A O 1
ATOM 744 N N . GLY A 1 95 ? 2.196 4.587 -24.247 1.00 87.88 95 GLY A N 1
ATOM 745 C CA . GLY A 1 95 ? 1.066 5.017 -23.418 1.00 87.88 95 GLY A CA 1
ATOM 746 C C . GLY A 1 95 ? 1.425 6.108 -22.404 1.00 87.88 95 GLY A C 1
ATOM 747 O O . GLY A 1 95 ? 2.196 7.024 -22.707 1.00 87.88 95 GLY A O 1
ATOM 748 N N . ASP A 1 96 ? 0.849 6.007 -21.206 1.00 82.12 96 ASP A N 1
ATOM 749 C CA . ASP A 1 96 ? 0.967 7.022 -20.153 1.00 82.12 96 ASP A CA 1
ATOM 750 C C . ASP A 1 96 ? 2.414 7.213 -19.677 1.00 82.12 96 ASP A C 1
ATOM 752 O O . ASP A 1 96 ? 2.846 8.350 -19.481 1.00 82.12 96 ASP A O 1
ATOM 756 N N . GLU A 1 97 ? 3.198 6.135 -19.568 1.00 83.44 97 GLU A N 1
ATOM 757 C CA . GLU A 1 97 ? 4.609 6.222 -19.163 1.00 83.44 97 GLU A CA 1
ATOM 758 C C . GLU A 1 97 ? 5.460 6.924 -20.226 1.00 83.44 97 GLU A C 1
ATOM 760 O O . GLU A 1 97 ? 6.267 7.793 -19.898 1.00 83.44 97 GLU A O 1
ATOM 765 N N . PHE A 1 98 ? 5.218 6.658 -21.514 1.00 86.75 98 PHE A N 1
ATOM 766 C CA . PHE A 1 98 ? 5.879 7.392 -22.597 1.00 86.75 98 PHE A CA 1
ATOM 767 C C . PHE A 1 98 ? 5.571 8.896 -22.542 1.00 86.75 98 PHE A C 1
ATOM 769 O O . PHE A 1 98 ? 6.472 9.735 -22.680 1.00 86.75 98 PHE A O 1
ATOM 776 N N . TRP A 1 99 ? 4.304 9.255 -22.319 1.00 86.38 99 TRP A N 1
ATOM 777 C CA . TRP A 1 99 ? 3.905 10.653 -22.186 1.00 86.38 99 TRP A CA 1
ATOM 778 C C . TRP A 1 99 ? 4.543 11.299 -20.951 1.00 86.38 99 TRP A C 1
ATOM 780 O O . TRP A 1 99 ? 5.087 12.401 -21.046 1.00 86.38 99 TRP A O 1
ATOM 790 N N . HIS A 1 100 ? 4.548 10.605 -19.812 1.00 81.38 100 HIS A N 1
ATOM 791 C CA . HIS A 1 100 ? 5.164 11.084 -18.578 1.00 81.38 100 HIS A CA 1
ATOM 792 C C . HIS A 1 100 ? 6.665 11.351 -18.762 1.00 81.38 100 HIS A C 1
ATOM 794 O O . HIS A 1 100 ? 7.139 12.456 -18.487 1.00 81.38 100 HIS A O 1
ATOM 800 N N . MET A 1 101 ? 7.400 10.392 -19.328 1.00 85.12 101 MET A N 1
ATOM 801 C CA . MET A 1 101 ? 8.838 10.513 -19.574 1.00 85.12 101 MET A CA 1
ATOM 802 C C . MET A 1 101 ? 9.172 11.668 -20.528 1.00 85.12 101 MET A C 1
ATOM 804 O O . MET A 1 101 ? 10.068 12.463 -20.251 1.00 85.12 101 MET A O 1
ATOM 808 N N . THR A 1 102 ? 8.436 11.822 -21.631 1.00 88.00 102 THR A N 1
ATOM 809 C CA . THR A 1 102 ? 8.802 12.786 -22.689 1.00 88.00 102 THR A CA 1
ATOM 810 C C . THR A 1 102 ? 8.183 14.175 -22.535 1.00 88.00 102 THR A C 1
ATOM 812 O O . THR A 1 102 ? 8.762 15.159 -22.999 1.00 88.00 102 THR A O 1
ATOM 815 N N . LYS A 1 103 ? 7.006 14.300 -21.909 1.00 87.06 103 LYS A N 1
ATOM 816 C CA . LYS A 1 103 ? 6.296 15.585 -21.759 1.00 87.06 103 LYS A CA 1
ATOM 817 C C . LYS A 1 103 ? 6.447 16.190 -20.374 1.00 87.06 103 LYS A C 1
ATOM 819 O O . LYS A 1 103 ? 6.611 17.407 -20.277 1.00 87.06 103 LYS A O 1
ATOM 824 N N . VAL A 1 104 ? 6.410 15.362 -19.329 1.00 83.19 104 VAL A N 1
ATOM 825 C CA . VAL A 1 104 ? 6.521 15.829 -17.939 1.00 83.19 104 VAL A CA 1
ATOM 826 C C . VAL A 1 104 ? 7.984 15.916 -17.535 1.00 83.19 104 VAL A C 1
ATOM 828 O O . VAL A 1 104 ? 8.466 17.009 -17.248 1.00 83.19 104 VAL A O 1
ATOM 831 N N . LEU A 1 105 ? 8.703 14.791 -17.591 1.00 83.38 105 LEU A N 1
ATOM 832 C CA . LEU A 1 105 ? 10.123 14.728 -17.229 1.00 83.38 105 LEU A CA 1
ATOM 833 C C . LEU A 1 105 ? 11.038 15.287 -18.329 1.00 83.38 105 LEU A C 1
ATOM 835 O O . LEU A 1 105 ? 12.167 15.675 -18.051 1.00 83.38 105 LEU A O 1
ATOM 839 N N . ARG A 1 106 ? 10.522 15.397 -19.564 1.00 89.50 106 ARG A N 1
ATOM 840 C CA . ARG A 1 106 ? 11.221 15.948 -20.742 1.00 89.50 106 ARG A CA 1
ATOM 841 C C . ARG A 1 106 ? 12.510 15.200 -21.094 1.00 89.50 106 ARG A C 1
ATOM 843 O O . ARG A 1 106 ? 13.441 15.809 -21.626 1.00 89.50 106 ARG A O 1
ATOM 850 N N . LEU A 1 107 ? 12.520 13.895 -20.832 1.00 87.81 107 LEU A N 1
ATOM 851 C CA . LEU A 1 107 ? 13.630 12.998 -21.124 1.00 87.81 107 LEU A CA 1
ATOM 852 C C . LEU A 1 107 ? 13.836 12.837 -22.636 1.00 87.81 107 LEU A C 1
ATOM 854 O O . LEU A 1 107 ? 12.891 12.927 -23.430 1.00 87.81 107 LEU A O 1
ATOM 858 N N . ARG A 1 108 ? 15.086 12.615 -23.032 1.00 87.31 108 ARG A N 1
ATOM 859 C CA . ARG A 1 108 ? 15.563 12.543 -24.416 1.00 87.31 108 ARG A CA 1
ATOM 860 C C . ARG A 1 108 ? 16.456 11.323 -24.615 1.00 87.31 108 ARG A C 1
ATOM 862 O O . ARG A 1 108 ? 16.812 10.628 -23.672 1.00 87.31 108 ARG A O 1
ATOM 869 N N . ALA A 1 109 ? 16.835 11.080 -25.868 1.00 85.19 109 ALA A N 1
ATOM 870 C CA . ALA A 1 109 ? 17.854 10.088 -26.185 1.00 85.19 109 ALA A CA 1
ATOM 871 C C . ALA A 1 109 ? 19.144 10.342 -25.383 1.00 85.19 109 ALA A C 1
ATOM 873 O O . ALA A 1 109 ? 19.565 11.489 -25.226 1.00 85.19 109 ALA A O 1
ATOM 874 N N . ASN A 1 110 ? 19.759 9.253 -24.927 1.00 82.19 110 ASN A N 1
ATOM 875 C CA . ASN A 1 110 ? 20.910 9.155 -24.029 1.00 82.19 110 ASN A CA 1
ATOM 876 C C . ASN A 1 110 ? 20.670 9.526 -22.556 1.00 82.19 110 ASN A C 1
ATOM 878 O O . ASN A 1 110 ? 21.610 9.425 -21.767 1.00 82.19 110 ASN A O 1
ATOM 882 N N . ASP A 1 111 ? 19.451 9.892 -22.148 1.00 79.00 111 ASP A N 1
ATOM 883 C CA . ASP A 1 111 ? 19.153 10.032 -20.721 1.00 79.00 111 ASP A CA 1
ATOM 884 C C . ASP A 1 111 ? 19.097 8.654 -20.048 1.00 79.00 111 ASP A C 1
ATOM 886 O O . ASP A 1 111 ? 18.564 7.686 -20.603 1.00 79.00 111 ASP A O 1
ATOM 890 N N . ARG A 1 112 ? 19.657 8.574 -18.836 1.00 85.12 112 ARG A N 1
ATOM 891 C CA . ARG A 1 112 ? 19.609 7.376 -17.990 1.00 85.12 112 ARG A CA 1
ATOM 892 C C . ARG A 1 112 ? 18.285 7.313 -17.254 1.00 85.12 112 ARG A C 1
ATOM 894 O O . ARG A 1 112 ? 17.866 8.295 -16.645 1.00 85.12 112 ARG A O 1
ATOM 901 N N . VAL A 1 113 ? 17.663 6.143 -17.283 1.00 83.88 113 VAL A N 1
ATOM 902 C CA . VAL A 1 113 ? 16.405 5.879 -16.587 1.00 83.88 113 VAL A CA 1
ATOM 903 C C . VAL A 1 113 ? 16.445 4.508 -15.935 1.00 83.88 113 VAL A C 1
ATOM 905 O O . VAL A 1 113 ? 17.140 3.599 -16.392 1.00 83.88 113 VAL A O 1
ATOM 908 N N . GLU A 1 114 ? 15.670 4.367 -14.870 1.00 85.50 114 GLU A N 1
ATOM 909 C CA . GLU A 1 114 ? 15.424 3.087 -14.227 1.00 85.50 114 GLU A CA 1
ATOM 910 C C . GLU A 1 114 ? 13.980 2.678 -14.493 1.00 85.50 114 GLU A C 1
ATOM 912 O O . GLU A 1 114 ? 13.061 3.488 -14.350 1.00 85.50 114 GLU A O 1
ATOM 917 N N . LEU A 1 115 ? 13.781 1.423 -14.881 1.00 83.12 115 LEU A N 1
ATOM 918 C CA . LEU A 1 115 ? 12.460 0.826 -15.014 1.00 83.12 115 LEU A CA 1
ATOM 919 C C . LEU A 1 115 ? 12.292 -0.234 -13.931 1.00 83.12 115 LEU A C 1
ATOM 921 O O . LEU A 1 115 ? 13.203 -1.018 -13.669 1.00 83.12 115 LEU A O 1
ATOM 925 N N . PHE A 1 116 ? 11.115 -0.291 -13.323 1.00 82.25 116 PHE A N 1
ATOM 926 C CA . PHE A 1 116 ? 10.755 -1.355 -12.394 1.00 82.25 116 PHE A CA 1
ATOM 927 C C . PHE A 1 116 ? 9.359 -1.888 -12.710 1.00 82.25 116 PHE A C 1
ATOM 929 O O . PHE A 1 116 ? 8.557 -1.217 -13.355 1.00 82.25 116 PHE A O 1
ATOM 936 N N . ASN A 1 117 ? 9.081 -3.121 -12.286 1.00 78.75 117 ASN A N 1
ATOM 937 C CA . ASN A 1 117 ? 7.845 -3.837 -12.634 1.00 78.75 117 ASN A CA 1
ATOM 938 C C . ASN A 1 117 ? 6.818 -3.926 -11.491 1.00 78.75 117 ASN A C 1
ATOM 940 O O . ASN A 1 117 ? 5.888 -4.728 -11.575 1.00 78.75 117 ASN A O 1
ATOM 944 N N . GLY A 1 118 ? 7.057 -3.209 -10.392 1.00 78.62 118 GLY A N 1
ATOM 945 C CA . GLY A 1 118 ? 6.234 -3.246 -9.180 1.00 78.62 118 GLY A CA 1
ATOM 946 C C . GLY A 1 118 ? 6.274 -4.569 -8.405 1.00 78.62 118 GLY A C 1
ATOM 947 O O . GLY A 1 118 ? 5.561 -4.721 -7.417 1.00 78.62 118 GLY A O 1
ATOM 948 N N . LYS A 1 119 ? 7.099 -5.532 -8.831 1.00 80.94 119 LYS A N 1
ATOM 949 C CA . LYS A 1 119 ? 7.235 -6.883 -8.257 1.00 80.94 119 LYS A CA 1
ATOM 950 C C . LYS A 1 119 ? 8.674 -7.186 -7.826 1.00 80.94 119 LYS A C 1
ATOM 952 O O . LYS A 1 119 ? 9.072 -8.347 -7.754 1.00 80.94 119 LYS A O 1
ATOM 957 N N . GLY A 1 120 ? 9.473 -6.146 -7.592 1.00 79.75 120 GLY A N 1
ATOM 958 C CA . GLY A 1 120 ? 10.852 -6.254 -7.122 1.00 79.75 120 GLY A CA 1
ATOM 959 C C . GLY A 1 120 ? 11.927 -6.283 -8.201 1.00 79.75 120 GLY A C 1
ATOM 960 O O . GLY A 1 120 ? 13.103 -6.251 -7.853 1.00 79.75 120 GLY A O 1
ATOM 961 N N . SER A 1 121 ? 11.576 -6.325 -9.489 1.00 80.75 121 SER A N 1
ATOM 962 C CA . SER A 1 121 ? 12.573 -6.229 -10.562 1.00 80.75 121 SER A CA 1
ATOM 963 C C . SER A 1 121 ? 12.848 -4.767 -10.888 1.00 80.75 121 SER A C 1
ATOM 965 O O . SER A 1 121 ? 11.910 -4.023 -11.174 1.00 80.75 121 SER A O 1
ATOM 967 N N . LEU A 1 122 ? 14.123 -4.392 -10.906 1.00 82.62 122 LEU A N 1
ATOM 968 C CA . LEU A 1 122 ? 14.632 -3.073 -11.281 1.00 82.62 122 LEU A CA 1
ATOM 969 C C . LEU A 1 122 ? 15.680 -3.240 -12.380 1.00 82.62 122 LEU A C 1
ATOM 971 O O . LEU A 1 122 ? 16.549 -4.096 -12.263 1.00 82.62 122 LEU A O 1
ATOM 975 N N . ILE A 1 123 ? 15.631 -2.423 -13.423 1.00 83.94 123 ILE A N 1
ATOM 976 C CA . ILE A 1 123 ? 16.627 -2.434 -14.493 1.00 83.94 123 ILE A CA 1
ATOM 977 C C . ILE A 1 123 ? 17.049 -1.010 -14.837 1.00 83.94 123 ILE A C 1
ATOM 979 O O . ILE A 1 123 ? 16.211 -0.123 -15.005 1.00 83.94 123 ILE A O 1
ATOM 983 N N . GLN A 1 124 ? 18.359 -0.794 -14.931 1.00 83.75 124 GLN A N 1
ATOM 984 C CA . GLN A 1 124 ? 18.929 0.481 -15.350 1.00 83.75 124 GLN A CA 1
ATOM 985 C C . GLN A 1 124 ? 19.218 0.459 -16.848 1.00 83.75 124 GLN A C 1
ATOM 987 O O . GLN A 1 124 ? 19.646 -0.554 -17.405 1.00 83.75 124 GLN A O 1
ATOM 992 N N . GLY A 1 125 ? 19.005 1.590 -17.512 1.00 84.00 125 GLY A N 1
ATOM 993 C CA . GLY A 1 125 ? 19.272 1.696 -18.936 1.00 84.00 125 GLY A CA 1
ATOM 994 C C . GLY A 1 125 ? 19.291 3.120 -19.463 1.00 84.00 125 GLY A C 1
ATOM 995 O O . GLY A 1 125 ? 19.249 4.098 -18.712 1.00 84.00 125 GLY A O 1
ATOM 996 N N . LEU A 1 126 ? 19.372 3.220 -20.783 1.00 84.50 126 LEU A N 1
ATOM 997 C CA . LEU A 1 126 ? 19.368 4.472 -21.525 1.00 84.50 126 LEU A CA 1
ATOM 998 C C . LEU A 1 126 ? 18.176 4.521 -22.464 1.00 84.50 126 LEU A C 1
ATOM 1000 O O . LEU A 1 126 ? 17.732 3.509 -23.008 1.00 84.50 126 LEU A O 1
ATOM 1004 N N . ILE A 1 127 ? 17.717 5.734 -22.722 1.00 84.94 127 ILE A N 1
ATOM 1005 C CA . ILE A 1 127 ? 16.799 5.999 -23.818 1.00 84.94 127 ILE A CA 1
ATOM 1006 C C . ILE A 1 127 ? 17.603 5.996 -25.121 1.00 84.94 127 ILE A C 1
ATOM 1008 O O . ILE A 1 127 ? 18.436 6.872 -25.333 1.00 84.94 127 ILE A O 1
ATOM 1012 N N . GLN A 1 128 ? 17.364 5.037 -26.008 1.00 86.25 128 GLN A N 1
ATOM 1013 C CA . GLN A 1 128 ? 18.050 4.953 -27.299 1.00 86.25 128 GLN A CA 1
ATOM 1014 C C . GLN A 1 128 ? 17.424 5.894 -28.334 1.00 86.25 128 GLN A C 1
ATOM 1016 O O . GLN A 1 128 ? 18.123 6.679 -28.975 1.00 86.25 128 GLN A O 1
ATOM 1021 N N . SER A 1 129 ? 16.101 5.846 -28.473 1.00 85.25 129 SER A N 1
ATOM 1022 C CA . SER A 1 129 ? 15.346 6.644 -29.442 1.00 85.25 129 SER A CA 1
ATOM 1023 C C . SER A 1 129 ? 13.980 7.034 -28.905 1.00 85.25 129 SER A C 1
ATOM 1025 O O . SER A 1 129 ? 13.406 6.374 -28.043 1.00 85.25 129 SER A O 1
ATOM 1027 N N . VAL A 1 130 ? 13.454 8.138 -29.428 1.00 89.94 130 VAL A N 1
ATOM 1028 C CA . VAL A 1 130 ? 12.123 8.650 -29.102 1.00 89.94 130 VAL A CA 1
ATOM 1029 C C . VAL A 1 130 ? 11.452 9.053 -30.405 1.00 89.94 130 VAL A C 1
ATOM 1031 O O . VAL A 1 130 ? 11.993 9.874 -31.147 1.00 89.94 130 VAL A O 1
ATOM 1034 N N . ASP A 1 131 ? 10.268 8.513 -30.676 1.00 89.56 131 ASP A N 1
ATOM 1035 C CA . ASP A 1 131 ? 9.437 8.941 -31.800 1.00 89.56 131 ASP A CA 1
ATOM 1036 C C . ASP A 1 131 ? 7.998 9.236 -31.348 1.00 89.56 131 ASP A C 1
ATOM 1038 O O . ASP A 1 131 ? 7.720 9.404 -30.165 1.00 89.56 131 ASP A O 1
ATOM 1042 N N . ARG A 1 132 ? 7.064 9.390 -32.294 1.00 86.31 132 ARG A N 1
ATOM 1043 C CA . ARG A 1 132 ? 5.671 9.764 -31.992 1.00 86.31 132 ARG A CA 1
ATOM 1044 C C . ARG A 1 132 ? 4.870 8.668 -31.285 1.00 86.31 132 ARG A C 1
ATOM 1046 O O . ARG A 1 132 ? 3.850 8.980 -30.680 1.00 86.31 132 ARG A O 1
ATOM 1053 N N . SER A 1 133 ? 5.286 7.415 -31.412 1.00 85.50 133 SER A N 1
ATOM 1054 C CA . SER A 1 133 ? 4.561 6.228 -30.953 1.00 85.50 133 SER A CA 1
ATOM 1055 C C . SER A 1 133 ? 5.156 5.595 -29.694 1.00 85.50 133 SER A C 1
ATOM 1057 O O . SER A 1 133 ? 4.597 4.624 -29.180 1.00 85.50 133 SER A O 1
ATOM 1059 N N . GLY A 1 134 ? 6.289 6.102 -29.207 1.00 89.81 134 GLY A N 1
ATOM 1060 C CA . GLY A 1 134 ? 6.943 5.568 -28.024 1.00 89.81 134 GLY A CA 1
ATOM 1061 C C . GLY A 1 134 ? 8.418 5.927 -27.915 1.00 89.81 134 GLY A C 1
ATOM 1062 O O . GLY A 1 134 ? 8.969 6.715 -28.690 1.00 89.81 134 GLY A O 1
ATOM 1063 N N . LEU A 1 135 ? 9.031 5.314 -26.913 1.00 88.75 135 LEU A N 1
ATOM 1064 C CA . LEU A 1 135 ? 10.426 5.463 -26.545 1.00 88.75 135 LEU A CA 1
ATOM 1065 C C . LEU A 1 135 ? 11.081 4.085 -26.471 1.00 88.75 135 LEU A C 1
ATOM 1067 O O . LEU A 1 135 ? 10.494 3.156 -25.924 1.00 88.75 135 LEU A O 1
ATOM 1071 N N . ASP A 1 136 ? 12.296 3.974 -26.989 1.00 88.12 136 ASP A N 1
ATOM 1072 C CA . ASP A 1 136 ? 13.100 2.757 -26.952 1.00 88.12 136 ASP A CA 1
ATOM 1073 C C . ASP A 1 136 ? 14.074 2.827 -25.780 1.00 88.12 136 ASP A C 1
ATOM 1075 O O . ASP A 1 136 ? 14.938 3.704 -25.723 1.00 88.12 136 ASP A O 1
ATOM 1079 N N . PHE A 1 137 ? 13.917 1.909 -24.835 1.00 86.12 137 PHE A N 1
ATOM 1080 C CA . PHE A 1 137 ? 14.800 1.728 -23.693 1.00 86.12 137 PHE A CA 1
ATOM 1081 C C . PHE A 1 137 ? 15.770 0.584 -23.970 1.00 86.12 137 PHE A C 1
ATOM 1083 O O . PHE A 1 137 ? 15.354 -0.495 -24.385 1.00 86.12 137 PHE A O 1
ATOM 1090 N N . VAL A 1 138 ? 17.051 0.803 -23.691 1.00 82.81 138 VAL A N 1
ATOM 1091 C CA . VAL A 1 138 ? 18.091 -0.225 -23.770 1.00 82.81 138 VAL A CA 1
ATOM 1092 C C . VAL A 1 138 ? 18.683 -0.423 -22.386 1.00 82.81 138 VAL A C 1
ATOM 1094 O O . VAL A 1 138 ? 19.213 0.519 -21.794 1.00 82.81 138 VAL A O 1
ATOM 1097 N N . ALA A 1 139 ? 18.595 -1.653 -21.884 1.00 81.56 139 ALA A N 1
ATOM 1098 C CA . ALA A 1 139 ? 19.212 -2.044 -20.626 1.00 81.56 139 ALA A CA 1
ATOM 1099 C C . ALA A 1 139 ? 20.740 -1.910 -20.695 1.00 81.56 139 ALA A C 1
ATOM 1101 O O . ALA A 1 139 ? 21.356 -2.302 -21.687 1.00 81.56 139 ALA A O 1
ATOM 1102 N N . LEU A 1 140 ? 21.334 -1.358 -19.639 1.00 76.56 140 LEU A N 1
ATOM 1103 C CA . LEU A 1 140 ? 22.787 -1.281 -19.469 1.00 76.56 140 LEU A CA 1
ATOM 1104 C C . LEU A 1 140 ? 23.348 -2.481 -18.699 1.00 76.56 140 LEU A C 1
ATOM 1106 O O . LEU A 1 140 ? 24.529 -2.788 -18.829 1.00 76.56 140 LEU A O 1
ATOM 1110 N N . GLU A 1 141 ? 22.510 -3.109 -17.877 1.00 74.62 141 GLU A N 1
ATOM 1111 C CA . GLU A 1 141 ? 22.871 -4.168 -16.939 1.00 74.62 141 GLU A CA 1
ATOM 1112 C C . GLU A 1 141 ? 21.705 -5.159 -16.800 1.00 74.62 141 GLU A C 1
ATOM 1114 O O . GLU A 1 141 ? 20.566 -4.850 -17.174 1.00 74.62 141 GLU A O 1
ATOM 1119 N N . ASP A 1 142 ? 21.978 -6.327 -16.214 1.00 71.75 142 ASP A N 1
ATOM 1120 C CA . ASP A 1 142 ? 20.940 -7.296 -15.869 1.00 71.75 142 ASP A CA 1
ATOM 1121 C C . ASP A 1 142 ? 19.941 -6.717 -14.846 1.00 71.75 142 ASP A C 1
ATOM 1123 O O . ASP A 1 142 ? 20.323 -5.943 -13.959 1.00 71.75 142 ASP A O 1
ATOM 1127 N N . PRO A 1 143 ? 18.655 -7.118 -14.902 1.00 76.56 143 PRO A N 1
ATOM 1128 C CA . PRO A 1 143 ? 17.689 -6.709 -13.899 1.00 76.56 143 PRO A CA 1
ATOM 1129 C C . PRO A 1 143 ? 18.115 -7.153 -12.493 1.00 76.56 143 PRO A C 1
ATOM 1131 O O . PRO A 1 143 ? 18.321 -8.337 -12.213 1.00 76.56 143 PRO A O 1
ATOM 1134 N N . LYS A 1 144 ? 18.156 -6.200 -11.566 1.00 80.00 144 LYS A N 1
ATOM 1135 C CA . LYS A 1 144 ? 18.302 -6.457 -10.138 1.00 80.00 144 LYS A CA 1
ATOM 1136 C C . LYS A 1 144 ? 16.965 -6.918 -9.568 1.00 80.00 144 LYS A C 1
ATOM 1138 O O . LYS A 1 144 ? 15.982 -6.177 -9.597 1.00 80.00 144 LYS A O 1
ATOM 1143 N N . LEU A 1 145 ? 16.945 -8.115 -8.988 1.00 80.69 145 LEU A N 1
ATOM 1144 C CA . LEU A 1 145 ? 15.804 -8.612 -8.224 1.00 80.69 145 LEU A CA 1
ATOM 1145 C C . LEU A 1 145 ? 15.960 -8.251 -6.744 1.00 80.69 145 LEU A C 1
ATOM 1147 O O . LEU A 1 145 ? 16.915 -8.660 -6.085 1.00 80.69 145 LEU A O 1
ATOM 1151 N N . VAL A 1 146 ? 15.000 -7.502 -6.219 1.00 78.69 146 VAL A N 1
ATOM 1152 C CA . VAL A 1 146 ? 14.889 -7.148 -4.804 1.00 78.69 146 VAL A CA 1
ATOM 1153 C C . VAL A 1 146 ? 13.713 -7.913 -4.218 1.00 78.69 146 VAL A C 1
ATOM 1155 O O . VAL A 1 146 ? 12.615 -7.875 -4.765 1.00 78.69 146 VAL A O 1
ATOM 1158 N N . LEU A 1 147 ? 13.928 -8.619 -3.110 1.00 77.81 147 LEU A N 1
ATOM 1159 C CA . LEU A 1 147 ? 12.858 -9.329 -2.407 1.00 77.81 147 LEU A CA 1
ATOM 1160 C C . LEU A 1 147 ? 11.974 -8.346 -1.620 1.00 77.81 147 LEU A C 1
ATOM 1162 O O . LEU A 1 147 ? 12.465 -7.297 -1.191 1.00 77.81 147 LEU A O 1
ATOM 1166 N N . PRO A 1 148 ? 10.677 -8.649 -1.435 1.00 78.62 148 PRO A N 1
ATOM 1167 C CA . PRO A 1 148 ? 9.804 -7.819 -0.618 1.00 78.62 148 PRO A CA 1
ATOM 1168 C C . PRO A 1 148 ? 10.281 -7.815 0.837 1.00 78.62 148 PRO A C 1
ATOM 1170 O O . PRO A 1 148 ? 10.899 -8.766 1.314 1.00 78.62 148 PRO A O 1
ATOM 1173 N N . GLN A 1 149 ? 9.998 -6.729 1.554 1.00 77.81 149 GLN A N 1
ATOM 1174 C CA . GLN A 1 149 ? 10.339 -6.636 2.971 1.00 77.81 149 GLN A CA 1
ATOM 1175 C C . GLN A 1 149 ? 9.494 -7.611 3.801 1.00 77.81 149 GLN A C 1
ATOM 1177 O O . GLN A 1 149 ? 8.317 -7.815 3.520 1.00 77.81 149 GLN A O 1
ATOM 1182 N N . ASN A 1 150 ? 10.060 -8.138 4.891 1.00 82.19 150 ASN A N 1
ATOM 1183 C CA . ASN A 1 150 ? 9.326 -9.030 5.802 1.00 82.19 150 ASN A CA 1
ATOM 1184 C C . ASN A 1 150 ? 8.164 -8.337 6.539 1.00 82.19 150 ASN A C 1
ATOM 1186 O O . ASN A 1 150 ? 7.302 -9.021 7.072 1.00 82.19 150 ASN A O 1
ATOM 1190 N N . THR A 1 151 ? 8.139 -7.000 6.592 1.00 90.44 151 THR A N 1
ATOM 1191 C CA . THR A 1 151 ? 7.076 -6.267 7.290 1.00 90.44 151 THR A CA 1
ATOM 1192 C C . THR A 1 151 ? 5.832 -6.172 6.406 1.00 90.44 151 THR A C 1
ATOM 1194 O O . THR A 1 151 ? 5.913 -5.645 5.300 1.00 90.44 151 THR A O 1
ATOM 1197 N N . GLN A 1 152 ? 4.691 -6.673 6.880 1.00 93.62 152 GLN A N 1
ATOM 1198 C CA . GLN A 1 152 ? 3.459 -6.839 6.107 1.00 93.62 152 GLN A CA 1
ATOM 1199 C C . GLN A 1 152 ? 2.238 -6.331 6.891 1.00 93.62 152 GLN A C 1
ATOM 1201 O O . GLN A 1 152 ? 1.485 -7.100 7.488 1.00 93.62 152 GLN A O 1
ATOM 1206 N N . TRP A 1 153 ? 2.038 -5.011 6.895 1.00 97.44 153 TRP A N 1
ATOM 1207 C CA . TRP A 1 153 ? 0.844 -4.389 7.477 1.00 97.44 153 TRP A CA 1
ATOM 1208 C C . TRP A 1 153 ? -0.234 -4.162 6.415 1.00 97.44 153 TRP A C 1
ATOM 1210 O O . TRP A 1 153 ? 0.009 -3.500 5.400 1.00 97.44 153 TRP A O 1
ATOM 1220 N N . HIS A 1 154 ? -1.429 -4.696 6.660 1.00 98.19 154 HIS A N 1
ATOM 1221 C CA . HIS A 1 154 ? -2.582 -4.597 5.766 1.00 98.19 154 HIS A CA 1
ATOM 1222 C C . HIS A 1 154 ? -3.590 -3.583 6.308 1.00 98.19 154 HIS A C 1
ATOM 1224 O O . HIS A 1 154 ? -4.130 -3.750 7.401 1.00 98.19 154 HIS A O 1
ATOM 1230 N N . VAL A 1 155 ? -3.850 -2.525 5.542 1.00 98.69 155 VAL A N 1
ATOM 1231 C CA . VAL A 1 155 ? -4.706 -1.410 5.957 1.00 98.69 155 VAL A CA 1
ATOM 1232 C C . VAL A 1 155 ? -6.122 -1.588 5.419 1.00 98.69 155 VAL A C 1
ATOM 1234 O O . VAL A 1 155 ? -6.331 -1.702 4.214 1.00 98.69 155 VAL A O 1
ATOM 1237 N N . PHE A 1 156 ? -7.105 -1.534 6.309 1.00 98.50 156 PHE A N 1
ATOM 1238 C CA . PHE A 1 156 ? -8.534 -1.468 6.023 1.00 98.50 156 PHE A CA 1
ATOM 1239 C C . PHE A 1 156 ? -9.045 -0.129 6.534 1.00 98.50 156 PHE A C 1
ATOM 1241 O O . PHE A 1 156 ? -9.022 0.129 7.736 1.00 98.50 156 PHE A O 1
ATOM 1248 N N . ALA A 1 157 ? -9.481 0.747 5.632 1.00 98.06 157 ALA A N 1
ATOM 1249 C CA . ALA A 1 157 ? -9.859 2.102 6.016 1.00 98.06 157 ALA A CA 1
ATOM 1250 C C . ALA A 1 157 ? -11.149 2.567 5.329 1.00 98.06 157 ALA A C 1
ATOM 1252 O O . ALA A 1 157 ? -11.337 2.397 4.122 1.00 98.06 157 ALA A O 1
ATOM 1253 N N . GLY A 1 158 ? -12.037 3.193 6.104 1.00 96.94 158 GLY A N 1
ATOM 1254 C CA . GLY A 1 158 ? -13.337 3.707 5.664 1.00 96.94 158 GLY A CA 1
ATOM 1255 C C . GLY A 1 158 ? -13.266 5.010 4.859 1.00 96.94 158 GLY A C 1
ATOM 1256 O O . GLY A 1 158 ? -13.937 5.983 5.187 1.00 96.94 158 GLY A O 1
ATOM 1257 N N . PHE A 1 159 ? -12.450 5.086 3.807 1.00 95.44 159 PHE A N 1
ATOM 1258 C CA . PHE A 1 159 ? -12.197 6.349 3.091 1.00 95.44 159 PHE A CA 1
ATOM 1259 C C . PHE A 1 159 ? -13.042 6.568 1.824 1.00 95.44 159 PHE A C 1
ATOM 1261 O O . PHE A 1 159 ? -12.838 7.548 1.099 1.00 95.44 159 PHE A O 1
ATOM 1268 N N . GLY A 1 160 ? -14.006 5.683 1.545 1.00 87.38 160 GLY A N 1
ATOM 1269 C CA . GLY A 1 160 ? -14.801 5.687 0.308 1.00 87.38 160 GLY A CA 1
ATOM 1270 C C . GLY A 1 160 ? -15.592 6.975 0.049 1.00 87.38 160 GLY A C 1
ATOM 1271 O O . GLY A 1 160 ? -15.847 7.313 -1.109 1.00 87.38 160 GLY A O 1
ATOM 1272 N N . THR A 1 161 ? -15.901 7.739 1.098 1.00 88.19 161 THR A N 1
ATOM 1273 C CA . THR A 1 161 ? -16.688 8.984 1.056 1.00 88.19 161 THR A CA 1
ATOM 1274 C C . THR A 1 161 ? -15.871 10.261 1.279 1.00 88.19 161 THR A C 1
ATOM 1276 O O . THR A 1 161 ? -16.414 11.355 1.111 1.00 88.19 161 THR A O 1
ATOM 1279 N N . LEU A 1 162 ? -14.563 10.167 1.568 1.00 92.69 162 LEU A N 1
ATOM 1280 C CA . LEU A 1 162 ? -13.732 11.351 1.828 1.00 92.69 162 LEU A CA 1
ATOM 1281 C C . LEU A 1 162 ? -13.733 12.303 0.626 1.00 92.69 162 LEU A C 1
ATOM 1283 O O . LEU A 1 162 ? -13.644 11.863 -0.519 1.00 92.69 162 LEU A O 1
ATOM 1287 N N . LYS A 1 163 ? -13.802 13.613 0.861 1.00 89.38 163 LYS A N 1
ATOM 1288 C CA . LYS A 1 163 ? -13.823 14.637 -0.202 1.00 89.38 163 LYS A CA 1
ATOM 1289 C C . LYS A 1 163 ? -12.494 15.390 -0.296 1.00 89.38 163 LYS A C 1
ATOM 1291 O O . LYS A 1 163 ? -11.649 15.290 0.588 1.00 89.38 163 LYS A O 1
ATOM 1296 N N . GLY A 1 164 ? -12.313 16.150 -1.379 1.00 88.19 164 GLY A N 1
ATOM 1297 C CA . GLY A 1 164 ? -11.203 17.102 -1.517 1.00 88.19 164 GLY A CA 1
ATOM 1298 C C . GLY A 1 164 ? -9.814 16.462 -1.605 1.00 88.19 164 GLY A C 1
ATOM 1299 O O . GLY A 1 164 ? -8.885 16.961 -0.988 1.00 88.19 164 GLY A O 1
ATOM 1300 N N . GLY A 1 165 ? -9.676 15.330 -2.304 1.00 92.38 165 GLY A N 1
ATOM 1301 C CA . GLY A 1 165 ? -8.377 14.663 -2.494 1.00 92.38 165 GLY A CA 1
ATOM 1302 C C . GLY A 1 165 ? -7.829 13.929 -1.264 1.00 92.38 165 GLY A C 1
ATOM 1303 O O . GLY A 1 165 ? -6.785 13.299 -1.353 1.00 92.38 165 GLY A O 1
ATOM 1304 N N . ARG A 1 166 ? -8.540 13.933 -0.128 1.00 95.38 166 ARG A N 1
ATOM 1305 C CA . ARG A 1 166 ? -8.093 13.280 1.118 1.00 95.38 166 ARG A CA 1
ATOM 1306 C C . ARG A 1 166 ? -7.873 11.768 0.982 1.00 95.38 166 ARG A C 1
ATOM 1308 O O . ARG A 1 166 ? -6.965 11.236 1.606 1.00 95.38 166 ARG A O 1
ATOM 1315 N N . ALA A 1 167 ? -8.667 11.079 0.158 1.00 95.81 167 ALA A N 1
ATOM 1316 C CA . ALA A 1 167 ? -8.431 9.658 -0.122 1.00 95.81 167 ALA A CA 1
ATOM 1317 C C . ALA A 1 167 ? -7.172 9.436 -0.967 1.00 95.81 167 ALA A C 1
ATOM 1319 O O . ALA A 1 167 ? -6.442 8.489 -0.712 1.00 95.81 167 ALA A O 1
ATOM 1320 N N . ASP A 1 168 ? -6.908 10.313 -1.940 1.00 96.69 168 ASP A N 1
ATOM 1321 C CA . ASP A 1 168 ? -5.694 10.245 -2.755 1.00 96.69 168 ASP A CA 1
ATOM 1322 C C . ASP A 1 168 ? -4.470 10.431 -1.849 1.00 96.69 168 ASP A C 1
ATOM 1324 O O . ASP A 1 168 ? -3.553 9.621 -1.882 1.00 96.69 168 ASP A O 1
ATOM 1328 N N . TRP A 1 169 ? -4.519 11.422 -0.953 1.00 97.75 169 TRP A N 1
ATOM 1329 C CA . TRP A 1 169 ? -3.476 11.646 0.049 1.00 97.75 169 TRP A CA 1
ATOM 1330 C C . TRP A 1 169 ? -3.286 10.437 0.978 1.00 97.75 169 TRP A C 1
ATOM 1332 O O . TRP A 1 169 ? -2.158 10.041 1.248 1.00 97.75 169 TRP A O 1
ATOM 1342 N N . LEU A 1 170 ? -4.374 9.805 1.436 1.00 98.31 170 LEU A N 1
ATOM 1343 C CA . LEU A 1 170 ? -4.302 8.587 2.251 1.00 98.31 170 LEU A CA 1
ATOM 1344 C C . LEU A 1 170 ? -3.588 7.453 1.503 1.00 98.31 170 LEU A C 1
ATOM 1346 O O . LEU A 1 170 ? -2.691 6.832 2.070 1.00 98.31 170 LEU A O 1
ATOM 1350 N N . VAL A 1 171 ? -3.960 7.193 0.244 1.00 98.12 171 VAL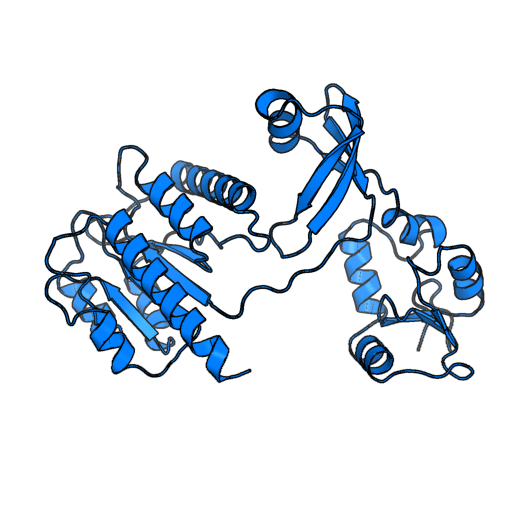 A N 1
ATOM 1351 C CA . VAL A 1 171 ? -3.334 6.154 -0.596 1.00 98.12 171 VAL A CA 1
ATOM 1352 C C . VAL A 1 171 ? -1.857 6.457 -0.825 1.00 98.12 171 VAL A C 1
ATOM 1354 O O . VAL A 1 171 ? -1.022 5.570 -0.650 1.00 98.12 171 VAL A O 1
ATOM 1357 N N . GLU A 1 172 ? -1.532 7.704 -1.170 1.00 98.12 172 GLU A N 1
ATOM 1358 C CA . GLU A 1 172 ? -0.158 8.174 -1.347 1.00 98.12 172 GLU A CA 1
ATOM 1359 C C . GLU A 1 172 ? 0.673 7.878 -0.092 1.00 98.12 172 GLU A C 1
ATOM 1361 O O . GLU A 1 172 ? 1.690 7.190 -0.171 1.00 98.12 172 GLU A O 1
ATOM 1366 N N . LYS A 1 173 ? 0.191 8.282 1.091 1.00 98.44 173 LYS A N 1
ATOM 1367 C CA . LYS A 1 173 ? 0.933 8.079 2.343 1.00 98.44 173 LYS A CA 1
ATOM 1368 C C . LYS A 1 173 ? 1.002 6.625 2.786 1.00 98.44 173 LYS A C 1
ATOM 1370 O O . LYS A 1 173 ? 2.038 6.217 3.297 1.00 98.44 173 LYS A O 1
ATOM 1375 N N . CYS A 1 174 ? -0.024 5.810 2.544 1.00 98.25 174 CYS A N 1
ATOM 1376 C CA . CYS A 1 174 ? 0.074 4.365 2.789 1.00 98.25 174 CYS A CA 1
ATOM 1377 C C . CYS A 1 174 ? 1.139 3.710 1.895 1.00 98.25 174 CYS A C 1
ATOM 1379 O O . CYS A 1 174 ? 1.885 2.840 2.351 1.00 98.25 174 CYS A O 1
ATOM 1381 N N . THR A 1 175 ? 1.243 4.164 0.643 1.00 96.69 175 THR A N 1
ATOM 1382 C CA . THR A 1 175 ? 2.248 3.679 -0.310 1.00 96.69 175 THR A CA 1
ATOM 1383 C C . THR A 1 175 ? 3.658 4.048 0.147 1.00 96.69 175 THR A C 1
ATOM 1385 O O . THR A 1 175 ? 4.515 3.166 0.234 1.00 96.69 175 THR A O 1
ATOM 1388 N N . GLU A 1 176 ? 3.878 5.323 0.490 1.00 96.44 176 GLU A N 1
ATOM 1389 C CA . GLU A 1 176 ? 5.157 5.856 0.982 1.00 96.44 176 GLU A CA 1
ATOM 1390 C C . GLU A 1 176 ? 5.612 5.187 2.285 1.00 96.44 176 GLU A C 1
ATOM 1392 O O . GLU A 1 176 ? 6.782 4.845 2.427 1.00 96.44 176 GLU A O 1
ATOM 1397 N N . LEU A 1 177 ? 4.687 4.958 3.222 1.00 96.44 177 LEU A N 1
ATOM 1398 C CA . LEU A 1 177 ? 4.997 4.397 4.540 1.00 96.44 177 LEU A CA 1
ATOM 1399 C C . LEU A 1 177 ? 5.235 2.887 4.537 1.00 96.44 177 LEU A C 1
ATOM 1401 O O . LEU A 1 177 ? 5.599 2.342 5.573 1.00 96.44 177 LEU A O 1
ATOM 1405 N N . GLY A 1 178 ? 5.038 2.198 3.413 1.00 94.62 178 GLY A N 1
ATOM 1406 C CA . GLY A 1 178 ? 5.342 0.771 3.335 1.00 94.62 178 GLY A CA 1
ATOM 1407 C C . GLY A 1 178 ? 4.169 -0.168 3.634 1.00 94.62 178 GLY A C 1
ATOM 1408 O O . GLY A 1 178 ? 4.411 -1.349 3.864 1.00 94.62 178 GLY A O 1
ATOM 1409 N N . ALA A 1 179 ? 2.906 0.287 3.594 1.00 97.44 179 ALA A N 1
ATOM 1410 C CA . ALA A 1 179 ? 1.762 -0.628 3.736 1.00 97.44 179 ALA A CA 1
ATOM 1411 C C . ALA A 1 179 ? 1.824 -1.740 2.680 1.00 97.44 179 ALA A C 1
ATOM 1413 O O . ALA A 1 179 ? 2.107 -1.464 1.513 1.00 97.44 179 ALA A O 1
ATOM 1414 N N . SER A 1 180 ? 1.561 -2.987 3.069 1.00 96.19 180 SER A N 1
ATOM 1415 C CA . SER A 1 180 ? 1.553 -4.133 2.149 1.00 96.19 180 SER A CA 1
ATOM 1416 C C . SER A 1 180 ? 0.342 -4.087 1.224 1.00 96.19 180 SER A C 1
ATOM 1418 O O . SER A 1 180 ? 0.459 -4.209 0.004 1.00 96.19 180 SER A O 1
ATOM 1420 N N . SER A 1 181 ? -0.825 -3.815 1.803 1.00 97.50 181 SER A N 1
ATOM 1421 C CA . SER A 1 181 ? -2.050 -3.601 1.049 1.00 97.50 181 SER A CA 1
ATOM 1422 C C . SER A 1 181 ? -2.906 -2.511 1.666 1.00 97.50 181 SER A C 1
ATOM 1424 O O . SER A 1 181 ? -2.854 -2.274 2.874 1.00 97.50 181 SER A O 1
ATOM 1426 N N . LEU A 1 182 ? -3.766 -1.928 0.839 1.00 98.38 182 LEU A N 1
ATOM 1427 C CA . LEU A 1 182 ? -4.815 -1.013 1.254 1.00 98.38 182 LEU A CA 1
ATOM 1428 C C . LEU A 1 182 ? -6.150 -1.461 0.659 1.00 98.38 182 LEU A C 1
ATOM 1430 O O . LEU A 1 182 ? -6.299 -1.621 -0.554 1.00 98.38 182 LEU A O 1
ATOM 1434 N N . THR A 1 183 ? -7.128 -1.642 1.536 1.00 97.88 183 THR A N 1
ATOM 1435 C CA . THR A 1 183 ? -8.474 -2.100 1.211 1.00 97.88 183 THR A CA 1
ATOM 1436 C C . THR A 1 183 ? -9.478 -1.017 1.618 1.00 97.88 183 THR A C 1
ATOM 1438 O O . THR A 1 183 ? -9.550 -0.667 2.802 1.00 97.88 183 THR A O 1
ATOM 1441 N N . PRO A 1 184 ? -10.277 -0.472 0.682 1.00 97.44 184 PRO A N 1
ATOM 1442 C CA . PRO A 1 184 ? -11.393 0.396 1.035 1.00 97.44 184 PRO A CA 1
ATOM 1443 C C . PRO A 1 184 ? -12.426 -0.381 1.862 1.00 97.44 184 PRO A C 1
ATOM 1445 O O . PRO A 1 184 ? -12.970 -1.385 1.401 1.00 97.44 184 PRO A O 1
ATOM 1448 N N . LEU A 1 185 ? -12.712 0.087 3.073 1.00 97.31 185 LEU A N 1
ATOM 1449 C CA . LEU A 1 185 ? -13.711 -0.520 3.948 1.00 97.31 185 LEU A CA 1
ATOM 1450 C C . LEU A 1 185 ? -15.074 0.148 3.728 1.00 97.31 185 LEU A C 1
ATOM 1452 O O . LEU A 1 185 ? -15.212 1.368 3.841 1.00 97.31 185 LEU A O 1
ATOM 1456 N N . LEU A 1 186 ? -16.076 -0.662 3.403 1.00 96.88 186 LEU A N 1
ATOM 1457 C CA . LEU A 1 186 ? -17.474 -0.269 3.289 1.00 96.88 186 LEU A CA 1
ATOM 1458 C C . LEU A 1 186 ? -18.150 -0.515 4.635 1.00 96.88 186 LEU A C 1
ATOM 1460 O O . LEU A 1 186 ? -18.304 -1.660 5.064 1.00 96.88 186 LEU A O 1
ATOM 1464 N N . THR A 1 187 ? -18.545 0.566 5.291 1.00 96.25 187 THR A N 1
ATOM 1465 C CA . THR A 1 187 ? -19.211 0.540 6.598 1.00 96.25 187 THR A CA 1
ATOM 1466 C C . THR A 1 187 ? -20.648 1.019 6.468 1.00 96.25 187 THR A C 1
ATOM 1468 O O . THR A 1 187 ? -21.033 1.583 5.440 1.00 96.25 187 THR A O 1
ATOM 1471 N N . GLU A 1 188 ? -21.446 0.863 7.520 1.00 94.94 188 GLU A N 1
ATOM 1472 C CA . GLU A 1 188 ? -22.831 1.345 7.546 1.00 94.94 188 GLU A CA 1
ATOM 1473 C C . GLU A 1 188 ? -22.920 2.852 7.245 1.00 94.94 188 GLU A C 1
ATOM 1475 O O . GLU A 1 188 ? -23.755 3.301 6.459 1.00 94.94 188 GLU A O 1
ATOM 1480 N N . ARG A 1 189 ? -21.991 3.637 7.804 1.00 93.62 189 ARG A N 1
ATOM 1481 C CA . ARG A 1 189 ? -21.921 5.098 7.622 1.00 93.62 189 ARG A CA 1
ATOM 1482 C C . ARG A 1 189 ? -21.141 5.535 6.375 1.00 93.62 189 ARG A C 1
ATOM 1484 O O . ARG A 1 189 ? -21.062 6.729 6.089 1.00 93.62 189 ARG A O 1
ATOM 1491 N N . SER A 1 190 ? -20.558 4.600 5.624 1.00 92.31 190 SER A N 1
ATOM 1492 C CA . SER A 1 190 ? -19.860 4.853 4.357 1.00 92.31 190 SER A CA 1
ATOM 1493 C C . SER A 1 190 ? -19.953 3.627 3.429 1.00 92.31 190 SER A C 1
ATOM 1495 O O . SER A 1 190 ? -18.945 2.954 3.193 1.00 92.31 190 SER A O 1
ATOM 1497 N N . PRO A 1 191 ? -21.142 3.334 2.870 1.00 91.62 191 PRO A N 1
ATOM 1498 C CA . PRO A 1 191 ? -21.436 2.032 2.264 1.00 91.62 191 PRO A CA 1
ATOM 1499 C C . PRO A 1 191 ? -20.933 1.857 0.828 1.00 91.62 191 PRO A C 1
ATOM 1501 O O . PRO A 1 191 ? -20.974 0.749 0.296 1.00 91.62 191 PRO A O 1
ATOM 1504 N N . THR A 1 192 ? -20.492 2.929 0.166 1.00 90.50 192 THR A N 1
ATOM 1505 C CA . THR A 1 192 ? -20.172 2.904 -1.268 1.00 90.50 192 THR A CA 1
ATOM 1506 C C . THR A 1 192 ? -18.867 3.615 -1.589 1.00 90.50 192 THR A C 1
ATOM 1508 O O . THR A 1 192 ? -18.559 4.665 -1.024 1.00 90.50 192 THR A O 1
ATOM 1511 N N . ILE A 1 193 ? -18.168 3.098 -2.596 1.00 89.75 193 ILE A N 1
ATOM 1512 C CA . ILE A 1 193 ? -17.079 3.763 -3.310 1.00 89.75 193 ILE A CA 1
ATOM 1513 C C . ILE A 1 193 ? -17.281 3.497 -4.806 1.00 89.75 193 ILE A C 1
ATOM 1515 O O . ILE A 1 193 ? -17.614 2.379 -5.189 1.00 89.75 193 ILE A O 1
ATOM 1519 N N . SER A 1 194 ? -17.157 4.520 -5.651 1.00 85.88 194 SER A N 1
ATOM 1520 C CA . SER A 1 194 ? -17.380 4.358 -7.093 1.00 85.88 194 SER A CA 1
ATOM 1521 C C . SER A 1 194 ? -16.193 3.682 -7.787 1.00 85.88 194 SER A C 1
ATOM 1523 O O . SER A 1 194 ? -15.044 3.898 -7.405 1.00 85.88 194 SER A O 1
ATOM 1525 N N . GLU A 1 195 ? -16.449 2.920 -8.853 1.00 82.62 195 GLU A N 1
ATOM 1526 C CA . GLU A 1 195 ? -15.404 2.232 -9.636 1.00 82.62 195 GLU A CA 1
ATOM 1527 C C . GLU A 1 195 ? -14.374 3.209 -10.220 1.00 82.62 195 GLU A C 1
ATOM 1529 O O . GLU A 1 195 ? -13.175 3.039 -10.011 1.00 82.62 195 GLU A O 1
ATOM 1534 N N . ASN A 1 196 ? -14.831 4.319 -10.816 1.00 86.25 196 ASN A N 1
ATOM 1535 C CA . ASN A 1 196 ? -13.956 5.397 -11.303 1.00 86.25 196 ASN A CA 1
ATOM 1536 C C . ASN A 1 196 ? -12.997 5.916 -10.222 1.00 86.25 196 ASN A C 1
ATOM 1538 O O . ASN A 1 196 ? -11.888 6.373 -10.511 1.00 86.25 196 ASN A O 1
ATOM 1542 N N . ARG A 1 197 ? -13.439 5.890 -8.960 1.00 88.12 197 ARG A N 1
ATOM 1543 C CA . ARG A 1 197 ? -12.602 6.286 -7.835 1.00 88.12 197 ARG A CA 1
ATOM 1544 C C . ARG A 1 197 ? -11.554 5.222 -7.537 1.00 88.12 197 ARG A C 1
ATOM 1546 O O . ARG A 1 197 ? -10.410 5.593 -7.321 1.00 88.12 197 ARG A O 1
ATOM 1553 N N . VAL A 1 198 ? -11.900 3.938 -7.575 1.00 87.69 198 VAL A N 1
ATOM 1554 C CA . VAL A 1 198 ? -10.936 2.837 -7.395 1.00 87.69 198 VAL A CA 1
ATOM 1555 C C . VAL A 1 198 ? -9.824 2.901 -8.446 1.00 87.69 198 VAL A C 1
ATOM 1557 O O . VAL A 1 198 ? -8.650 2.886 -8.079 1.00 87.69 198 VAL A O 1
ATOM 1560 N N . GLU A 1 199 ? -10.164 3.094 -9.723 1.00 88.62 199 GLU A N 1
ATOM 1561 C CA . GLU A 1 199 ? -9.165 3.265 -10.792 1.00 88.62 199 GLU A CA 1
ATOM 1562 C C . GLU A 1 199 ? -8.254 4.477 -10.552 1.00 88.62 199 GLU A C 1
ATOM 1564 O O . GLU A 1 199 ? -7.039 4.419 -10.750 1.00 88.62 199 GLU A O 1
ATOM 1569 N N . ARG A 1 200 ? -8.828 5.600 -10.097 1.00 92.00 200 ARG A N 1
ATOM 1570 C CA . ARG A 1 200 ? -8.045 6.791 -9.748 1.00 92.00 200 ARG A CA 1
ATOM 1571 C C . ARG A 1 200 ? -7.045 6.488 -8.631 1.00 92.00 200 ARG A C 1
ATOM 1573 O O . ARG A 1 200 ? -5.896 6.908 -8.734 1.00 92.00 200 ARG A O 1
ATOM 1580 N N . LEU A 1 201 ? -7.460 5.768 -7.591 1.00 93.44 201 LEU A N 1
ATOM 1581 C CA . LEU A 1 201 ? -6.596 5.425 -6.457 1.00 93.44 201 LEU A CA 1
ATOM 1582 C C . LEU A 1 201 ? -5.456 4.487 -6.873 1.00 93.44 201 LEU A C 1
ATOM 1584 O O . LEU A 1 201 ? -4.341 4.652 -6.389 1.00 93.44 201 LEU A O 1
ATOM 1588 N N . GLN A 1 202 ? -5.689 3.573 -7.820 1.00 91.31 202 GLN A N 1
ATOM 1589 C CA . GLN A 1 202 ? -4.618 2.753 -8.402 1.00 91.31 202 GLN A CA 1
ATOM 1590 C C . GLN A 1 202 ? -3.553 3.610 -9.100 1.00 91.31 202 GLN A C 1
ATOM 1592 O O . GLN A 1 202 ? -2.360 3.382 -8.907 1.00 91.31 202 GLN A O 1
ATOM 1597 N N . ARG A 1 203 ? -3.958 4.649 -9.846 1.00 90.12 203 ARG A N 1
ATOM 1598 C CA . ARG A 1 203 ? -3.000 5.590 -10.458 1.00 90.12 203 ARG A CA 1
ATOM 1599 C C . ARG A 1 203 ? -2.217 6.380 -9.408 1.00 90.12 203 ARG A C 1
ATOM 1601 O O . ARG A 1 203 ? -1.024 6.601 -9.593 1.00 90.12 203 ARG A O 1
ATOM 1608 N N . VAL A 1 204 ? -2.866 6.785 -8.313 1.00 94.56 204 VAL A N 1
ATOM 1609 C CA . VAL A 1 204 ? -2.200 7.469 -7.188 1.00 94.56 204 VAL A CA 1
ATOM 1610 C C . VAL A 1 204 ? -1.169 6.552 -6.524 1.00 94.56 204 VAL A C 1
ATOM 1612 O O . VAL A 1 204 ? -0.038 6.979 -6.325 1.00 94.56 204 VAL A O 1
ATOM 1615 N N . ASN A 1 205 ? -1.520 5.289 -6.262 1.00 94.06 205 ASN A N 1
ATOM 1616 C CA . ASN A 1 205 ? -0.600 4.277 -5.732 1.00 94.06 205 ASN A CA 1
ATOM 1617 C C . ASN A 1 205 ? 0.632 4.103 -6.635 1.00 94.06 205 ASN A C 1
ATOM 1619 O O . ASN A 1 205 ? 1.760 4.222 -6.169 1.00 94.06 205 ASN A O 1
ATOM 1623 N N . MET A 1 206 ? 0.435 3.918 -7.945 1.00 87.44 206 MET A N 1
ATOM 1624 C CA . MET A 1 206 ? 1.551 3.756 -8.884 1.00 87.44 206 MET A CA 1
ATOM 1625 C C . MET A 1 206 ? 2.430 5.015 -8.976 1.00 87.44 206 MET A C 1
ATOM 1627 O O . MET A 1 206 ? 3.655 4.918 -9.031 1.00 87.44 206 MET A O 1
ATOM 1631 N N . ALA A 1 207 ? 1.836 6.211 -8.951 1.00 88.19 207 ALA A N 1
ATOM 1632 C CA . ALA A 1 207 ? 2.593 7.462 -8.922 1.00 88.19 207 ALA A CA 1
ATOM 1633 C C . ALA A 1 207 ? 3.418 7.612 -7.632 1.00 88.19 207 ALA A C 1
ATOM 1635 O O . ALA A 1 207 ? 4.592 7.977 -7.701 1.00 88.19 207 ALA A O 1
ATOM 1636 N N . ALA A 1 208 ? 2.829 7.285 -6.479 1.00 91.25 208 ALA A N 1
ATOM 1637 C CA . ALA A 1 208 ? 3.508 7.316 -5.189 1.00 91.25 208 ALA A CA 1
ATOM 1638 C C . ALA A 1 208 ? 4.645 6.285 -5.130 1.00 91.25 208 ALA A C 1
ATOM 1640 O O . ALA A 1 208 ? 5.756 6.639 -4.751 1.00 91.25 208 ALA A O 1
ATOM 1641 N N . ALA A 1 209 ? 4.415 5.053 -5.602 1.00 90.06 209 ALA A N 1
ATOM 1642 C CA . ALA A 1 209 ? 5.432 4.002 -5.660 1.00 90.06 209 ALA A CA 1
ATOM 1643 C C . ALA A 1 209 ? 6.654 4.421 -6.494 1.00 90.06 209 ALA A C 1
ATOM 1645 O O . ALA A 1 209 ? 7.790 4.215 -6.068 1.00 90.06 209 ALA A O 1
ATOM 1646 N N . LYS A 1 210 ? 6.434 5.080 -7.643 1.00 85.69 210 LYS A N 1
ATOM 1647 C CA . LYS A 1 210 ? 7.514 5.665 -8.457 1.00 85.69 210 LYS A CA 1
ATOM 1648 C C . LYS A 1 210 ? 8.276 6.754 -7.702 1.00 85.69 210 LYS A C 1
ATOM 1650 O O . LYS A 1 210 ? 9.503 6.776 -7.740 1.00 85.69 210 LYS A O 1
ATOM 1655 N N . GLN A 1 211 ? 7.563 7.648 -7.017 1.00 87.44 211 GLN A N 1
ATOM 1656 C CA . GLN A 1 211 ? 8.167 8.782 -6.314 1.00 87.44 211 GLN A CA 1
ATOM 1657 C C . GLN A 1 211 ? 9.023 8.335 -5.121 1.00 87.44 211 GLN A C 1
ATOM 1659 O O . GLN A 1 211 ? 10.124 8.854 -4.945 1.00 87.44 211 GLN A O 1
ATOM 1664 N N . CYS A 1 212 ? 8.555 7.350 -4.351 1.00 88.06 212 CYS A N 1
ATOM 1665 C CA . CYS A 1 212 ? 9.279 6.816 -3.198 1.00 88.06 212 CYS A CA 1
ATOM 1666 C C . CYS A 1 212 ? 10.219 5.648 -3.546 1.00 88.06 212 CYS A C 1
ATOM 1668 O O . CYS A 1 212 ? 10.779 5.029 -2.643 1.00 88.06 212 CYS A O 1
ATOM 1670 N N . GLN A 1 213 ? 10.402 5.352 -4.841 1.00 86.81 213 GLN A N 1
ATOM 1671 C CA . GLN A 1 213 ? 11.269 4.282 -5.358 1.00 86.81 213 GLN A CA 1
ATOM 1672 C C . GLN A 1 213 ? 10.945 2.897 -4.778 1.00 86.81 213 GLN A C 1
ATOM 1674 O O . GLN A 1 213 ? 11.813 2.048 -4.555 1.00 86.81 213 GLN A O 1
ATOM 1679 N N . ARG A 1 214 ? 9.661 2.649 -4.530 1.00 87.44 214 ARG A N 1
ATOM 1680 C CA . ARG A 1 214 ? 9.185 1.395 -3.967 1.00 87.44 214 ARG A CA 1
ATOM 1681 C C . ARG A 1 214 ? 9.058 0.339 -5.066 1.00 87.44 214 ARG A C 1
ATOM 1683 O O . ARG A 1 214 ? 8.146 0.379 -5.883 1.00 87.44 214 ARG A O 1
ATOM 1690 N N . LEU A 1 215 ? 9.957 -0.646 -5.040 1.00 85.50 215 LEU A N 1
ATOM 1691 C CA . LEU A 1 215 ? 10.040 -1.700 -6.065 1.00 85.50 215 LEU A CA 1
ATOM 1692 C C . LEU A 1 215 ? 8.933 -2.761 -5.978 1.00 85.50 215 LEU A C 1
ATOM 1694 O O . LEU A 1 215 ? 8.685 -3.457 -6.961 1.00 85.50 215 LEU A O 1
ATOM 1698 N N . HIS A 1 216 ? 8.297 -2.895 -4.812 1.00 87.19 216 HIS A N 1
ATOM 1699 C CA . HIS A 1 216 ? 7.139 -3.763 -4.582 1.00 87.19 216 HIS A CA 1
ATOM 1700 C C . HIS A 1 216 ? 5.913 -2.906 -4.322 1.00 87.19 216 HIS A C 1
ATOM 1702 O O . HIS A 1 216 ? 5.804 -2.313 -3.248 1.00 87.19 216 HIS A O 1
ATOM 1708 N N . GLU A 1 217 ? 5.012 -2.831 -5.292 1.00 88.25 217 GLU A N 1
ATOM 1709 C CA . GLU A 1 217 ? 3.802 -2.019 -5.192 1.00 88.25 217 GLU A CA 1
ATOM 1710 C C . GLU A 1 217 ? 2.934 -2.444 -4.004 1.00 88.25 217 GLU A C 1
ATOM 1712 O O . GLU A 1 217 ? 2.813 -3.626 -3.679 1.00 88.25 217 GLU A O 1
ATOM 1717 N N . MET A 1 218 ? 2.306 -1.462 -3.354 1.00 95.25 218 MET A N 1
ATOM 1718 C CA . MET A 1 218 ? 1.243 -1.746 -2.396 1.00 95.25 218 MET A CA 1
ATOM 1719 C C . MET A 1 218 ? 0.048 -2.334 -3.150 1.00 95.25 218 MET A C 1
ATOM 1721 O O . MET A 1 218 ? -0.379 -1.798 -4.175 1.00 95.25 218 MET A O 1
ATOM 1725 N N . ILE A 1 219 ? -0.536 -3.407 -2.625 1.00 94.75 219 ILE A N 1
ATOM 1726 C CA . ILE A 1 219 ? -1.705 -4.039 -3.237 1.00 94.75 219 ILE A CA 1
ATOM 1727 C C . ILE A 1 219 ? -2.952 -3.206 -2.917 1.00 94.75 219 ILE A C 1
ATOM 1729 O O . ILE A 1 219 ? -3.333 -3.059 -1.757 1.00 94.75 219 ILE A O 1
ATOM 1733 N N . MET A 1 220 ? -3.618 -2.678 -3.945 1.00 95.12 220 MET A N 1
ATOM 1734 C CA . MET A 1 220 ? -4.937 -2.050 -3.808 1.00 95.12 220 MET A CA 1
ATOM 1735 C C . MET A 1 220 ? -6.030 -3.108 -3.966 1.00 95.12 220 MET A C 1
ATOM 1737 O O . MET A 1 220 ? -6.334 -3.528 -5.084 1.00 95.12 220 MET A O 1
ATOM 1741 N N . ASN A 1 221 ? -6.625 -3.531 -2.853 1.00 95.88 221 ASN A N 1
ATOM 1742 C CA . ASN A 1 221 ? -7.680 -4.542 -2.862 1.00 95.88 221 ASN A CA 1
ATOM 1743 C C . ASN A 1 221 ? -9.042 -3.943 -3.256 1.00 95.88 221 ASN A C 1
ATOM 1745 O O . ASN A 1 221 ? -9.287 -2.751 -3.031 1.00 95.88 221 ASN A O 1
ATOM 1749 N N . PRO A 1 222 ? -9.966 -4.764 -3.791 1.00 94.75 222 PRO A N 1
ATOM 1750 C CA . PRO A 1 222 ? -11.354 -4.364 -3.974 1.00 94.75 222 PRO A CA 1
ATOM 1751 C C . PRO A 1 222 ? -12.010 -3.933 -2.652 1.00 94.75 222 PRO A C 1
ATOM 1753 O O . PRO A 1 222 ? -11.607 -4.406 -1.588 1.00 94.75 222 PRO A O 1
ATOM 1756 N N . PRO A 1 223 ? -13.040 -3.071 -2.693 1.00 96.06 223 PRO A N 1
ATOM 1757 C CA . PRO A 1 223 ? -13.767 -2.674 -1.494 1.00 96.06 223 PRO A CA 1
ATOM 1758 C C . PRO A 1 223 ? -14.416 -3.872 -0.789 1.00 96.06 223 PRO A C 1
ATOM 1760 O O . PRO A 1 223 ? -15.030 -4.716 -1.444 1.00 96.06 223 PRO A O 1
ATOM 1763 N N . VAL A 1 224 ? -14.337 -3.919 0.542 1.00 96.88 224 VAL A N 1
ATOM 1764 C CA . VAL A 1 224 ? -14.920 -5.000 1.361 1.00 96.88 224 VAL A CA 1
ATOM 1765 C C . VAL A 1 224 ? -15.846 -4.439 2.429 1.00 96.88 224 VAL A C 1
ATOM 1767 O O . VAL A 1 224 ? -15.627 -3.337 2.920 1.00 96.88 224 VAL A O 1
ATOM 1770 N N . LYS A 1 225 ? -16.876 -5.196 2.813 1.00 97.25 225 LYS A N 1
ATOM 1771 C CA . LYS A 1 225 ? -17.712 -4.871 3.979 1.00 97.25 225 LYS A CA 1
ATOM 1772 C C . LYS A 1 225 ? -17.034 -5.317 5.275 1.00 97.25 225 LYS A C 1
ATOM 1774 O O . LYS A 1 225 ? -16.210 -6.230 5.237 1.00 97.25 225 LYS A O 1
ATOM 1779 N N . VAL A 1 226 ? -17.439 -4.735 6.407 1.00 96.44 226 VAL A N 1
ATOM 1780 C CA . VAL A 1 226 ? -16.951 -5.114 7.750 1.00 96.44 226 VAL A CA 1
ATOM 1781 C C . VAL A 1 226 ? -17.097 -6.619 8.008 1.00 96.44 226 VAL A C 1
ATOM 1783 O O . VAL A 1 226 ? -16.129 -7.254 8.408 1.00 96.44 226 VAL A O 1
ATOM 1786 N N . ASP A 1 227 ? -18.231 -7.228 7.650 1.00 95.38 227 ASP A N 1
ATOM 1787 C CA . ASP A 1 227 ? -18.448 -8.677 7.813 1.00 95.38 227 ASP A CA 1
ATOM 1788 C C . ASP A 1 227 ? -17.397 -9.533 7.080 1.00 95.38 227 ASP A C 1
ATOM 1790 O O . ASP A 1 227 ? -16.977 -10.583 7.563 1.00 95.38 227 ASP A O 1
ATOM 1794 N N . GLY A 1 228 ? -16.932 -9.069 5.913 1.00 94.75 228 GLY A N 1
ATOM 1795 C CA . GLY A 1 228 ? -15.903 -9.753 5.123 1.00 94.75 228 GLY A CA 1
ATOM 1796 C C . GLY A 1 228 ? -14.498 -9.655 5.724 1.00 94.75 228 GLY A C 1
ATOM 1797 O O . GLY A 1 228 ? -13.610 -10.404 5.321 1.00 94.75 228 GLY A O 1
ATOM 1798 N N . LEU A 1 229 ? -14.293 -8.751 6.684 1.00 96.19 229 LEU A N 1
ATOM 1799 C CA . LEU A 1 229 ? -13.034 -8.559 7.402 1.00 96.19 229 LEU A CA 1
ATOM 1800 C C . LEU A 1 229 ? -12.933 -9.459 8.646 1.00 96.19 229 LEU A C 1
ATOM 1802 O O . LEU A 1 229 ? -11.823 -9.812 9.039 1.00 96.19 229 LEU A O 1
ATOM 1806 N N . LEU A 1 230 ? -14.058 -9.881 9.236 1.00 97.69 230 LEU A N 1
ATOM 1807 C CA . LEU A 1 230 ? -14.082 -10.617 10.511 1.00 97.69 230 LEU A CA 1
ATOM 1808 C C . LEU A 1 230 ? -13.251 -11.907 10.473 1.00 97.69 230 LEU A C 1
ATOM 1810 O O . LEU A 1 230 ? -12.481 -12.182 11.389 1.00 97.69 230 LEU A O 1
ATOM 1814 N N . ALA A 1 231 ? -13.342 -12.671 9.381 1.00 96.62 231 ALA A N 1
ATOM 1815 C CA . ALA A 1 231 ? -12.570 -13.903 9.221 1.00 96.62 231 ALA A CA 1
ATOM 1816 C C . ALA A 1 231 ? -11.053 -13.651 9.146 1.00 96.62 231 ALA A C 1
ATOM 1818 O O . ALA A 1 231 ? -10.277 -14.474 9.626 1.00 96.62 231 ALA A O 1
ATOM 1819 N N . LEU A 1 232 ? -10.633 -12.525 8.560 1.00 96.50 232 LEU A N 1
ATOM 1820 C CA . LEU A 1 232 ? -9.222 -12.136 8.495 1.00 96.50 232 LEU A CA 1
ATOM 1821 C C . LEU A 1 232 ? -8.719 -11.687 9.867 1.00 96.50 232 LEU A C 1
ATOM 1823 O O . LEU A 1 232 ? -7.611 -12.049 10.250 1.00 96.50 232 LEU A O 1
ATOM 1827 N N . VAL A 1 233 ? -9.537 -10.938 10.613 1.00 97.75 233 VAL A N 1
ATOM 1828 C CA . VAL A 1 233 ? -9.227 -10.518 11.989 1.00 97.75 233 VAL A CA 1
ATOM 1829 C C . VAL A 1 233 ? -9.023 -11.740 12.880 1.00 97.75 233 VAL A C 1
ATOM 1831 O O . VAL A 1 233 ? -7.977 -11.841 13.509 1.00 97.75 233 VAL A O 1
ATOM 1834 N N . ALA A 1 234 ? -9.938 -12.711 12.833 1.00 97.12 234 ALA A N 1
ATOM 1835 C CA . ALA A 1 234 ? -9.859 -13.932 13.639 1.00 97.12 234 ALA A CA 1
ATOM 1836 C C . ALA A 1 234 ? -8.644 -14.823 13.325 1.00 97.12 234 ALA A C 1
ATOM 1838 O O . ALA A 1 234 ? -8.214 -15.606 14.168 1.00 97.12 234 ALA A O 1
ATOM 1839 N N . GLN A 1 235 ? -8.098 -14.733 12.109 1.00 95.94 235 GLN A N 1
ATOM 1840 C CA . GLN A 1 235 ? -6.911 -15.488 11.689 1.00 95.94 235 GLN A CA 1
ATOM 1841 C C . GLN A 1 235 ? -5.606 -14.715 11.897 1.00 95.94 235 GLN A C 1
ATOM 1843 O O . GLN A 1 235 ? -4.526 -15.307 11.841 1.00 95.94 235 GLN A O 1
ATOM 1848 N N . SER A 1 236 ? -5.682 -13.401 12.110 1.00 94.88 236 SER A N 1
ATOM 1849 C CA . SER A 1 236 ? -4.507 -12.569 12.316 1.00 94.88 236 SER A CA 1
ATOM 1850 C C . SER A 1 236 ? -4.049 -12.643 13.763 1.00 94.88 236 SER A C 1
ATOM 1852 O O . SER A 1 236 ? -4.849 -12.572 14.690 1.00 94.88 236 SER A O 1
ATOM 1854 N N . LYS A 1 237 ? -2.734 -12.707 13.973 1.00 93.94 237 LYS A N 1
ATOM 1855 C CA . LYS A 1 237 ? -2.166 -12.595 15.320 1.00 93.94 237 LYS A CA 1
ATOM 1856 C C . LYS A 1 237 ? -2.340 -11.196 15.909 1.00 93.94 237 LYS A C 1
ATOM 1858 O O . LYS A 1 237 ? -2.542 -11.066 17.109 1.00 93.94 237 LYS A O 1
ATOM 1863 N N . LEU A 1 238 ? -2.241 -10.166 15.064 1.00 96.31 238 LEU A N 1
ATOM 1864 C CA . LEU A 1 238 ? -2.467 -8.772 15.437 1.00 96.31 238 LEU A CA 1
ATOM 1865 C C . LEU A 1 238 ? -3.453 -8.122 14.471 1.00 96.31 238 LEU A C 1
ATOM 1867 O O . LEU A 1 238 ? -3.265 -8.132 13.250 1.00 96.31 238 LEU A O 1
ATOM 1871 N N . ALA A 1 239 ? -4.488 -7.511 15.028 1.00 97.81 239 ALA A N 1
ATOM 1872 C CA . ALA A 1 239 ? -5.422 -6.666 14.306 1.00 97.81 239 ALA A CA 1
ATOM 1873 C C . ALA A 1 239 ? -5.750 -5.463 15.188 1.00 97.81 239 ALA A C 1
ATOM 1875 O O . ALA A 1 239 ? -6.361 -5.619 16.238 1.00 97.81 239 ALA A O 1
ATOM 1876 N N . PHE A 1 240 ? -5.325 -4.269 14.786 1.00 98.06 240 PHE A N 1
ATOM 1877 C CA . PHE A 1 240 ? -5.543 -3.051 15.560 1.00 98.06 240 PHE A CA 1
ATOM 1878 C C . PHE A 1 240 ? -6.727 -2.269 15.011 1.00 98.06 240 PHE A C 1
ATOM 1880 O O . PHE A 1 240 ? -6.739 -1.892 13.839 1.00 98.06 240 PHE A O 1
ATOM 1887 N N . LEU A 1 241 ? -7.699 -2.000 15.876 1.00 98.12 241 LEU A N 1
ATOM 1888 C CA . LEU A 1 241 ? -8.874 -1.194 15.575 1.00 98.12 241 LEU A CA 1
ATOM 1889 C C . LEU A 1 241 ? -8.699 0.199 16.178 1.00 98.12 241 LEU A C 1
ATOM 1891 O O . LEU A 1 241 ? -8.640 0.349 17.396 1.00 98.12 241 LEU A O 1
ATOM 1895 N N . ALA A 1 242 ? -8.626 1.229 15.338 1.00 96.62 242 ALA A N 1
ATOM 1896 C CA . ALA A 1 242 ? -8.562 2.604 15.819 1.00 96.62 242 ALA A CA 1
ATOM 1897 C C . ALA A 1 242 ? -9.938 3.040 16.344 1.00 96.62 242 ALA A C 1
ATOM 1899 O O . ALA A 1 242 ? -10.869 3.229 15.559 1.00 96.62 242 ALA A O 1
ATOM 1900 N N . THR A 1 243 ? -10.048 3.236 17.658 1.00 92.69 243 THR A N 1
ATOM 1901 C CA . THR A 1 243 ? -11.252 3.768 18.310 1.00 92.69 243 THR A CA 1
ATOM 1902 C C . THR A 1 243 ? -10.896 4.942 19.217 1.00 92.69 243 THR A C 1
ATOM 1904 O O . THR A 1 243 ? -9.770 5.075 19.707 1.00 92.69 243 THR A O 1
ATOM 1907 N N . ALA A 1 244 ? -11.858 5.838 19.432 1.00 84.56 244 ALA A N 1
ATOM 1908 C CA . ALA A 1 244 ? -11.706 6.883 20.435 1.00 84.56 244 ALA A CA 1
ATOM 1909 C C . ALA A 1 244 ? -11.633 6.265 21.844 1.00 84.56 244 ALA A C 1
ATOM 1911 O O . ALA A 1 244 ? -12.241 5.229 22.097 1.00 84.56 244 ALA A O 1
ATOM 1912 N N . GLU A 1 245 ? -10.890 6.912 22.746 1.00 81.56 245 GLU A N 1
ATOM 1913 C CA . GLU A 1 245 ? -10.836 6.583 24.186 1.00 81.56 245 GLU A CA 1
ATOM 1914 C C . GLU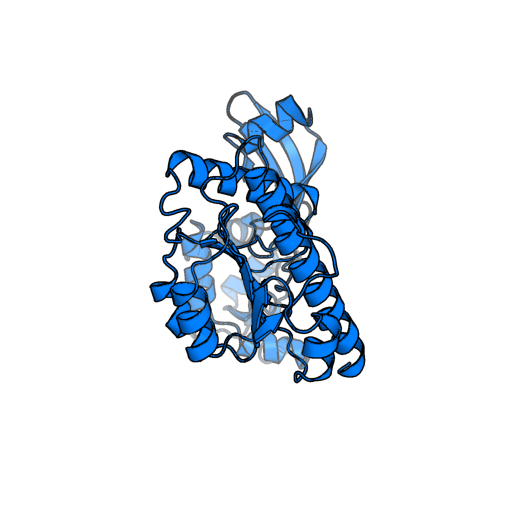 A 1 245 ? -10.328 5.171 24.545 1.00 81.56 245 GLU A C 1
ATOM 1916 O O . GLU A 1 245 ? -10.388 4.762 25.702 1.00 81.56 245 GLU A O 1
ATOM 1921 N N . ALA A 1 246 ? -9.761 4.436 23.586 1.00 89.44 246 ALA A N 1
ATOM 1922 C CA . ALA A 1 246 ? -9.130 3.146 23.840 1.00 89.44 246 ALA A CA 1
ATOM 1923 C C . ALA A 1 246 ? -7.707 3.266 24.409 1.00 89.44 246 ALA A C 1
ATOM 1925 O O . ALA A 1 246 ? -7.086 4.335 24.419 1.00 89.44 246 ALA A O 1
ATOM 1926 N N . THR A 1 247 ? -7.170 2.124 24.849 1.00 91.50 247 THR A N 1
ATOM 1927 C CA . THR A 1 247 ? -5.791 1.979 25.327 1.00 91.50 247 THR A CA 1
ATOM 1928 C C . THR A 1 247 ? -4.805 2.605 24.336 1.00 91.50 247 THR A C 1
ATOM 1930 O O . THR A 1 247 ? -4.880 2.300 23.143 1.00 91.50 247 THR A O 1
ATOM 1933 N N . PRO A 1 248 ? -3.861 3.457 24.779 1.00 94.56 248 PRO A N 1
ATOM 1934 C CA . PRO A 1 248 ? -2.874 4.052 23.886 1.00 94.56 248 PRO A CA 1
ATOM 1935 C C . PRO A 1 248 ? -2.127 2.988 23.077 1.00 94.56 248 PRO A C 1
ATOM 1937 O O . PRO A 1 248 ? -1.665 1.994 23.640 1.00 94.56 248 PRO A O 1
ATOM 1940 N N . LEU A 1 249 ? -1.965 3.221 21.771 1.00 94.00 249 LEU A N 1
ATOM 1941 C CA . LEU A 1 249 ? -1.333 2.271 20.848 1.00 94.00 249 LEU A CA 1
ATOM 1942 C C . LEU A 1 249 ? -0.001 1.721 21.377 1.00 94.00 249 LEU A C 1
ATOM 1944 O O . LEU A 1 249 ? 0.196 0.514 21.404 1.00 94.00 249 LEU A O 1
ATOM 1948 N N . VAL A 1 250 ? 0.896 2.589 21.848 1.00 92.12 250 VAL A N 1
ATOM 1949 C CA . VAL A 1 250 ? 2.221 2.179 22.349 1.00 92.12 250 VAL A CA 1
ATOM 1950 C C . VAL A 1 250 ? 2.112 1.235 23.553 1.00 92.12 250 VAL A C 1
ATOM 1952 O O . VAL A 1 250 ? 2.882 0.280 23.663 1.00 92.12 250 VAL A O 1
ATOM 1955 N N . SER A 1 251 ? 1.131 1.451 24.432 1.00 92.31 251 SER A N 1
ATOM 1956 C CA . SER A 1 251 ? 0.866 0.552 25.556 1.00 92.31 251 SER A CA 1
ATOM 1957 C C . SER A 1 251 ? 0.365 -0.806 25.063 1.00 92.31 251 SER A C 1
ATOM 1959 O O . SER A 1 251 ? 0.883 -1.830 25.499 1.00 92.31 251 SER A O 1
ATOM 1961 N N . ALA A 1 252 ? -0.567 -0.821 24.103 1.00 92.19 252 ALA A N 1
ATOM 1962 C CA . ALA A 1 252 ? -1.058 -2.060 23.498 1.00 92.19 252 ALA A CA 1
ATOM 1963 C C . ALA A 1 252 ? 0.065 -2.849 22.799 1.00 92.19 252 ALA A C 1
ATOM 1965 O O . ALA A 1 252 ? 0.146 -4.064 22.958 1.00 92.19 252 ALA A O 1
ATOM 1966 N N . LEU A 1 253 ? 0.974 -2.163 22.096 1.00 90.81 253 LEU A N 1
ATOM 1967 C CA . LEU A 1 253 ? 2.143 -2.776 21.456 1.00 90.81 253 LEU A CA 1
ATOM 1968 C C . LEU A 1 253 ? 3.118 -3.378 22.465 1.00 90.81 253 LEU A C 1
ATOM 1970 O O . LEU A 1 253 ? 3.647 -4.455 22.228 1.00 90.81 253 LEU A O 1
ATOM 1974 N N . THR A 1 254 ? 3.332 -2.712 23.600 1.00 87.75 254 THR A N 1
ATOM 1975 C CA . THR A 1 254 ? 4.224 -3.210 24.662 1.00 87.75 254 THR A CA 1
ATOM 1976 C C . THR A 1 254 ? 3.681 -4.479 25.318 1.00 87.75 254 THR A C 1
ATOM 1978 O O . THR A 1 254 ? 4.446 -5.343 25.734 1.00 87.75 254 THR A O 1
ATOM 1981 N N . SER A 1 255 ? 2.356 -4.597 25.421 1.00 86.44 255 SER A N 1
ATOM 1982 C CA . SER A 1 255 ? 1.691 -5.797 25.940 1.00 86.44 255 SER A CA 1
ATOM 1983 C C . SER A 1 255 ? 1.527 -6.905 24.898 1.00 86.44 255 SER A C 1
ATOM 1985 O O . SER A 1 255 ? 1.218 -8.037 25.263 1.00 86.44 255 SER A O 1
ATOM 1987 N N . SER A 1 256 ? 1.711 -6.587 23.617 1.00 82.75 256 SER A N 1
ATOM 1988 C CA . SER A 1 256 ? 1.604 -7.541 22.517 1.00 82.75 256 SER A CA 1
ATOM 1989 C C . SER A 1 256 ? 2.944 -8.234 22.269 1.00 82.75 256 SER A C 1
ATOM 1991 O O . SER A 1 256 ? 4.008 -7.650 22.464 1.00 82.75 256 SER A O 1
ATOM 1993 N N . GLY A 1 257 ? 2.904 -9.483 21.799 1.00 81.94 257 GLY A N 1
ATOM 1994 C CA . GLY A 1 257 ? 4.090 -10.120 21.225 1.00 81.94 257 GLY A CA 1
ATOM 1995 C C . GLY A 1 257 ? 4.545 -9.369 19.972 1.00 81.94 257 GLY A C 1
ATOM 1996 O O . GLY A 1 257 ? 3.715 -8.804 19.256 1.00 81.94 257 GLY A O 1
ATOM 1997 N N . TRP A 1 258 ? 5.854 -9.344 19.710 1.00 85.94 258 TRP A N 1
ATOM 1998 C CA . TRP A 1 258 ? 6.364 -8.737 18.484 1.00 85.94 258 TRP A CA 1
ATOM 1999 C C . TRP A 1 258 ? 5.855 -9.488 17.255 1.00 85.94 258 TRP A C 1
ATOM 2001 O O . TRP A 1 258 ? 5.929 -10.713 17.192 1.00 85.94 258 TRP A O 1
ATOM 2011 N N . GLU A 1 259 ? 5.395 -8.738 16.257 1.00 87.31 259 GLU A N 1
ATOM 2012 C CA . GLU A 1 259 ? 5.069 -9.273 14.944 1.00 87.31 259 GLU A CA 1
ATOM 2013 C C . GLU A 1 259 ? 5.510 -8.294 13.852 1.00 87.31 259 GLU A C 1
ATOM 2015 O O . GLU A 1 259 ? 5.479 -7.065 13.992 1.00 87.31 259 GLU A O 1
ATOM 2020 N N . SER A 1 260 ? 5.888 -8.861 12.711 1.00 88.75 260 SER A N 1
ATOM 2021 C CA . SER A 1 260 ? 6.191 -8.106 11.495 1.00 88.75 260 SER A CA 1
ATOM 2022 C C . SER A 1 260 ? 4.980 -7.969 10.575 1.00 88.75 260 SER A C 1
ATOM 2024 O O . SER A 1 260 ? 5.082 -7.331 9.535 1.00 88.75 260 SER A O 1
ATOM 2026 N N . SER A 1 261 ? 3.826 -8.533 10.935 1.00 93.75 261 SER A N 1
ATOM 2027 C CA . SER A 1 261 ? 2.628 -8.503 10.099 1.00 93.75 261 SER A CA 1
ATOM 2028 C C . SER A 1 261 ? 1.355 -8.386 10.922 1.00 93.75 261 SER A C 1
ATOM 2030 O O . SER A 1 261 ? 1.310 -8.829 12.070 1.00 93.75 261 SER A O 1
ATOM 2032 N N . GLY A 1 262 ? 0.316 -7.814 10.322 1.00 96.56 262 GLY A N 1
ATOM 2033 C CA . GLY A 1 262 ? -0.987 -7.698 10.960 1.00 96.56 262 GLY A CA 1
ATOM 2034 C C . GLY A 1 262 ? -1.936 -6.774 10.213 1.00 96.56 262 GLY A C 1
ATOM 2035 O O . GLY A 1 262 ? -1.646 -6.291 9.112 1.00 96.56 262 GLY A O 1
ATOM 2036 N N . LEU A 1 263 ? -3.092 -6.534 10.825 1.00 98.44 263 LEU A N 1
ATOM 2037 C CA . LEU A 1 263 ? -4.165 -5.729 10.248 1.00 98.44 263 LEU A CA 1
ATOM 2038 C C . LEU A 1 263 ? -4.284 -4.383 10.962 1.00 98.44 263 LEU A C 1
ATOM 2040 O O . LEU A 1 263 ? -4.150 -4.288 12.182 1.00 98.44 263 LEU A O 1
ATOM 2044 N N . ILE A 1 264 ? -4.588 -3.350 10.188 1.00 98.50 264 ILE A N 1
ATOM 2045 C CA . ILE A 1 264 ? -4.919 -2.007 10.657 1.00 98.50 264 ILE A CA 1
ATOM 2046 C C . ILE A 1 264 ? -6.341 -1.712 10.204 1.00 98.50 264 ILE A C 1
ATOM 2048 O O . ILE A 1 264 ? -6.618 -1.769 9.009 1.00 98.50 264 ILE A O 1
ATOM 2052 N N . VAL A 1 265 ? -7.232 -1.378 11.131 1.00 98.56 265 VAL A N 1
ATOM 2053 C CA . VAL A 1 265 ? -8.648 -1.132 10.848 1.00 98.56 265 VAL A CA 1
ATOM 2054 C C . VAL A 1 265 ? -9.024 0.270 11.320 1.00 98.56 265 VAL A C 1
ATOM 2056 O O . VAL A 1 265 ? -8.936 0.585 12.507 1.00 98.56 265 VAL A O 1
ATOM 2059 N N . VAL A 1 266 ? -9.428 1.129 10.383 1.00 98.31 266 VAL A N 1
ATOM 2060 C CA . VAL A 1 266 ? -9.778 2.536 10.637 1.00 98.31 266 VAL A CA 1
ATOM 2061 C C . VAL A 1 266 ? -11.158 2.850 10.063 1.00 98.31 266 VAL A C 1
ATOM 2063 O O . VAL A 1 266 ? -11.442 2.583 8.893 1.00 98.31 266 VAL A O 1
ATOM 2066 N N . GLY A 1 267 ? -12.020 3.438 10.889 1.00 96.44 267 GLY A N 1
ATOM 2067 C CA . GLY A 1 267 ? -13.399 3.762 10.527 1.00 96.44 267 GLY A CA 1
ATOM 2068 C C . GLY A 1 267 ? -13.534 4.919 9.532 1.00 96.44 267 GLY A C 1
ATOM 2069 O O . GLY A 1 267 ? -12.548 5.568 9.172 1.00 96.44 267 GLY A O 1
ATOM 2070 N N . PRO A 1 268 ? -14.761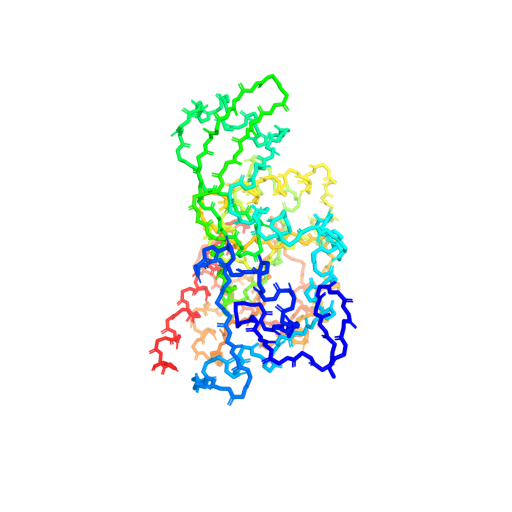 5.186 9.057 1.00 95.75 268 PRO A N 1
ATOM 2071 C CA . PRO A 1 268 ? -15.052 6.303 8.167 1.00 95.75 268 PRO A CA 1
ATOM 2072 C C . PRO A 1 268 ? -15.126 7.642 8.911 1.00 95.75 268 PRO A C 1
ATOM 2074 O O . PRO A 1 268 ? -15.022 7.711 10.130 1.00 95.75 268 PRO A O 1
ATOM 2077 N N . GLU A 1 269 ? -15.390 8.730 8.180 1.00 91.06 269 GLU A N 1
ATOM 2078 C CA . GLU A 1 269 ? -15.588 10.071 8.762 1.00 91.06 269 GLU A CA 1
ATOM 2079 C C . GLU A 1 269 ? -16.758 10.115 9.764 1.00 91.06 269 GLU A C 1
ATOM 2081 O O . GLU A 1 269 ? -16.724 10.879 10.726 1.00 91.06 269 GLU A O 1
ATOM 2086 N N . GLY A 1 270 ? -17.761 9.253 9.567 1.00 89.38 270 GLY A N 1
ATOM 2087 C CA . GLY A 1 270 ? -18.872 9.050 10.495 1.00 89.38 270 GLY A CA 1
ATOM 2088 C C . GLY A 1 270 ? -18.576 8.108 11.665 1.00 89.38 270 GLY A C 1
ATOM 2089 O O . GLY A 1 270 ? -19.495 7.862 12.434 1.00 89.38 270 GLY A O 1
ATOM 2090 N N . ASP A 1 271 ? -17.351 7.598 11.814 1.00 92.56 271 ASP A N 1
ATOM 2091 C CA . ASP A 1 271 ? -16.971 6.534 12.759 1.00 92.56 271 ASP A CA 1
ATOM 2092 C C . ASP A 1 271 ? -17.668 5.182 12.499 1.00 92.56 271 ASP A C 1
ATOM 2094 O O . ASP A 1 271 ? -18.565 5.082 11.657 1.00 92.56 271 ASP A O 1
ATOM 2098 N N . PHE A 1 272 ? -17.245 4.132 13.202 1.00 95.62 272 PHE A N 1
ATOM 2099 C CA . PHE A 1 272 ? -17.955 2.849 13.218 1.00 95.62 272 PHE A CA 1
ATOM 2100 C C . PHE A 1 272 ? -19.265 2.944 14.017 1.00 95.62 272 PHE A C 1
ATOM 2102 O O . PHE A 1 272 ? -19.454 3.835 14.858 1.00 95.62 272 PHE A O 1
ATOM 2109 N N . THR A 1 273 ? -20.197 2.029 13.757 1.00 96.31 273 THR A N 1
ATOM 2110 C CA . THR A 1 273 ? -21.321 1.790 14.673 1.00 96.31 273 THR A CA 1
ATOM 2111 C C . THR A 1 273 ? -20.875 0.942 15.863 1.00 96.31 273 THR A C 1
ATOM 2113 O O . THR A 1 273 ? -19.880 0.226 15.788 1.00 96.31 273 THR A O 1
ATOM 2116 N N . GLU A 1 274 ? -21.616 0.998 16.972 1.00 95.44 274 GLU A N 1
ATOM 2117 C CA . GLU A 1 274 ? -21.328 0.158 18.148 1.00 95.44 274 GLU A CA 1
ATOM 2118 C C . GLU A 1 274 ? -21.338 -1.332 17.792 1.00 95.44 274 GLU A C 1
ATOM 2120 O O . GLU A 1 274 ? -20.487 -2.083 18.261 1.00 95.44 274 GLU A O 1
ATOM 2125 N N . LYS A 1 275 ? -22.248 -1.738 16.897 1.00 96.81 275 LYS A N 1
ATOM 2126 C CA . LYS A 1 275 ? -22.304 -3.101 16.371 1.00 96.81 275 LYS A CA 1
ATOM 2127 C C . LYS A 1 275 ? -21.027 -3.460 15.606 1.00 96.81 275 LYS A C 1
ATOM 2129 O O . LYS A 1 275 ? -20.432 -4.486 15.900 1.00 96.81 275 LYS A O 1
ATOM 2134 N N . GLU A 1 276 ? -20.585 -2.619 14.667 1.00 97.62 276 GLU A N 1
ATOM 2135 C CA . GLU A 1 276 ? -19.357 -2.869 13.893 1.00 97.62 276 GLU A CA 1
ATOM 2136 C C . GLU A 1 276 ? -18.123 -2.981 14.801 1.00 97.62 276 GLU A C 1
ATOM 2138 O O . GLU A 1 276 ? -17.278 -3.849 14.587 1.00 97.62 276 GLU A O 1
ATOM 2143 N N . VAL A 1 277 ? -18.028 -2.133 15.834 1.00 97.25 277 VAL A N 1
ATOM 2144 C CA . VAL A 1 277 ? -16.955 -2.224 16.834 1.00 97.25 277 VAL A CA 1
ATOM 2145 C C . VAL A 1 277 ? -17.054 -3.536 17.613 1.00 97.25 277 VAL A C 1
ATOM 2147 O O . VAL A 1 277 ? -16.043 -4.221 17.743 1.00 97.25 277 VAL A O 1
ATOM 2150 N N . SER A 1 278 ? -18.245 -3.908 18.095 1.00 97.31 278 SER A N 1
ATOM 2151 C CA . SER A 1 278 ? -18.462 -5.164 18.830 1.00 97.31 278 SER A CA 1
ATOM 2152 C C . SER A 1 278 ? -18.057 -6.377 17.999 1.00 97.31 278 SER A C 1
ATOM 2154 O O . SER A 1 278 ? -17.268 -7.190 18.467 1.00 97.31 278 SER A O 1
ATOM 2156 N N . ASP A 1 279 ? -18.512 -6.456 16.747 1.00 97.94 279 ASP A N 1
ATOM 2157 C CA . ASP A 1 279 ? -18.223 -7.578 15.850 1.00 97.94 279 ASP A CA 1
ATOM 2158 C C . ASP A 1 279 ? -16.708 -7.724 15.599 1.00 97.94 279 ASP A C 1
ATOM 2160 O O . ASP A 1 279 ? -16.165 -8.830 15.617 1.00 97.94 279 ASP A O 1
ATOM 2164 N N . LEU A 1 280 ? -15.994 -6.607 15.397 1.00 98.06 280 LEU A N 1
ATOM 2165 C CA . LEU A 1 280 ? -14.539 -6.608 15.198 1.00 98.06 280 LEU A CA 1
ATOM 2166 C C . LEU A 1 280 ? -13.780 -7.023 16.464 1.00 98.06 280 LEU A C 1
ATOM 2168 O O . LEU A 1 280 ? -12.802 -7.765 16.375 1.00 98.06 280 LEU A O 1
ATOM 2172 N N . MET A 1 281 ? -14.223 -6.559 17.633 1.00 97.50 281 MET A N 1
ATOM 2173 C CA . MET A 1 281 ? -13.629 -6.926 18.921 1.00 97.50 281 MET A CA 1
ATOM 2174 C C . MET A 1 281 ? -13.872 -8.406 19.248 1.00 97.50 281 MET A C 1
ATOM 2176 O O . MET A 1 281 ? -12.942 -9.096 19.658 1.00 97.50 281 MET A O 1
ATOM 2180 N N . GLU A 1 282 ? -15.082 -8.922 19.006 1.00 97.81 282 GLU A N 1
ATOM 2181 C CA . GLU A 1 282 ? -15.417 -10.347 19.157 1.00 97.81 282 GLU A CA 1
ATOM 2182 C C . GLU A 1 282 ? -14.605 -11.236 18.208 1.00 97.81 282 GLU A C 1
ATOM 2184 O O . GLU A 1 282 ? -14.205 -12.339 18.582 1.00 97.81 282 GLU A O 1
ATOM 2189 N N . ALA A 1 283 ? -14.300 -10.742 17.005 1.00 97.94 283 ALA A N 1
ATOM 2190 C CA . ALA A 1 283 ? -13.409 -11.419 16.069 1.00 97.94 283 ALA A CA 1
ATOM 2191 C C . ALA A 1 283 ? -11.929 -11.404 16.503 1.00 97.94 283 ALA A C 1
ATOM 2193 O O . ALA A 1 283 ? -11.128 -12.110 15.897 1.00 97.94 283 ALA A O 1
ATOM 2194 N N . GLY A 1 284 ? -11.553 -10.634 17.532 1.00 97.12 284 GLY A N 1
ATOM 2195 C CA . GLY A 1 284 ? -10.194 -10.596 18.084 1.00 97.12 284 GLY A CA 1
ATOM 2196 C C . GLY A 1 284 ? -9.399 -9.323 17.784 1.00 97.12 284 GLY A C 1
ATOM 2197 O O . GLY A 1 284 ? -8.187 -9.302 18.003 1.00 97.12 284 GLY A O 1
ATOM 2198 N N . ALA A 1 285 ? -10.035 -8.254 17.292 1.00 97.56 285 ALA A N 1
ATOM 2199 C CA . ALA A 1 285 ? -9.357 -6.970 17.141 1.00 97.56 285 ALA A CA 1
ATOM 2200 C C . ALA A 1 285 ? -9.011 -6.346 18.505 1.00 97.56 285 ALA A C 1
ATOM 2202 O O . ALA A 1 285 ? -9.750 -6.456 19.481 1.00 97.56 285 ALA A O 1
ATOM 2203 N N . ILE A 1 286 ? -7.890 -5.630 18.551 1.00 97.00 286 ILE A N 1
ATOM 2204 C CA . ILE A 1 286 ? -7.410 -4.883 19.711 1.00 97.00 286 ILE A CA 1
ATOM 2205 C C . ILE A 1 286 ? -7.716 -3.405 19.474 1.00 97.00 286 ILE A C 1
ATOM 2207 O O . ILE A 1 286 ? -7.116 -2.768 18.603 1.00 97.00 286 ILE A O 1
ATOM 2211 N N . SER A 1 287 ? -8.639 -2.845 20.253 1.00 96.69 287 SER A N 1
ATOM 2212 C CA . SER A 1 287 ? -8.945 -1.413 20.209 1.00 96.69 287 SER A CA 1
ATOM 2213 C C . SER A 1 287 ? -7.762 -0.577 20.698 1.00 96.69 287 SER A C 1
ATOM 2215 O O . SER A 1 287 ? -7.244 -0.825 21.792 1.00 96.69 287 SER A O 1
ATOM 2217 N N . VAL A 1 288 ? -7.374 0.444 19.934 1.00 97.25 288 VAL A N 1
ATOM 2218 C CA . VAL A 1 288 ? -6.251 1.334 20.256 1.00 97.25 288 VAL A CA 1
ATOM 2219 C C . VAL A 1 288 ? -6.594 2.806 20.054 1.00 97.25 288 VAL A C 1
ATOM 2221 O O . VAL A 1 288 ? -7.206 3.199 19.060 1.00 97.25 288 VAL A O 1
ATOM 2224 N N . GLY A 1 289 ? -6.139 3.631 20.996 1.00 95.94 289 GLY A N 1
ATOM 2225 C CA . GLY A 1 289 ? -6.210 5.085 20.947 1.00 95.94 289 GLY A CA 1
ATOM 2226 C C . GLY A 1 289 ? -4.943 5.702 20.347 1.00 95.94 289 GLY A C 1
ATOM 2227 O O . GLY A 1 289 ? -3.821 5.283 20.646 1.00 95.94 289 GLY A O 1
ATOM 2228 N N . LEU A 1 290 ? -5.117 6.744 19.529 1.00 95.12 290 LEU A N 1
ATOM 2229 C CA . LEU A 1 290 ? -4.041 7.451 18.810 1.00 95.12 290 LEU A CA 1
ATOM 2230 C C . LEU A 1 290 ? -3.732 8.837 19.405 1.00 95.12 290 LEU A C 1
ATOM 2232 O O . LEU A 1 290 ? -3.365 9.772 18.694 1.00 95.12 290 LEU A O 1
ATOM 2236 N N . GLY A 1 291 ? -3.891 8.965 20.723 1.00 90.69 291 GLY A N 1
ATOM 2237 C CA . GLY A 1 291 ? -3.674 10.204 21.468 1.00 90.69 291 GLY A CA 1
ATOM 2238 C C . GLY A 1 291 ? -4.971 10.902 21.897 1.00 90.69 291 GLY A C 1
ATOM 2239 O O . GLY A 1 291 ? -6.063 10.370 21.704 1.00 90.69 291 GLY A O 1
ATOM 2240 N N . PRO A 1 292 ? -4.863 12.096 22.506 1.00 89.62 292 PRO A N 1
ATOM 2241 C CA . PRO A 1 292 ? -5.985 12.769 23.168 1.00 89.62 292 PRO A CA 1
ATOM 2242 C C . PRO A 1 292 ? -6.926 13.517 22.211 1.00 89.62 292 PRO A C 1
ATOM 2244 O O . PRO A 1 292 ? -7.953 14.040 22.636 1.00 89.62 292 PRO A O 1
ATOM 2247 N N . HIS A 1 293 ? -6.569 13.635 20.931 1.00 92.69 293 HIS A N 1
ATOM 2248 C CA . HIS A 1 293 ? -7.330 14.405 19.951 1.00 92.69 293 HIS A CA 1
ATOM 2249 C C . HIS A 1 293 ? -8.035 13.495 18.957 1.00 92.69 293 HIS A C 1
ATOM 2251 O O . HIS A 1 293 ? -7.499 12.471 18.535 1.00 92.69 293 HIS A O 1
ATOM 2257 N N . ARG A 1 294 ? -9.225 13.916 18.518 1.00 91.06 294 ARG A N 1
ATOM 2258 C CA . ARG A 1 294 ? -9.948 13.217 17.460 1.00 91.06 294 ARG A CA 1
ATOM 2259 C C . ARG A 1 294 ? -9.235 13.426 16.128 1.00 91.06 294 ARG A C 1
ATOM 2261 O O . ARG A 1 294 ? -9.225 14.531 15.585 1.00 91.06 294 ARG A O 1
ATOM 2268 N N . LEU A 1 295 ? -8.637 12.359 15.613 1.00 94.69 295 LEU A N 1
ATOM 2269 C CA . LEU A 1 295 ? -7.955 12.369 14.326 1.00 94.69 295 LEU A CA 1
ATOM 2270 C C . LEU A 1 295 ? -8.948 12.139 13.184 1.00 94.69 295 LEU A C 1
ATOM 2272 O O . LEU A 1 295 ? -9.945 11.434 13.326 1.00 94.69 295 LEU A O 1
ATOM 2276 N N . ARG A 1 296 ? -8.657 12.732 12.026 1.00 95.56 296 ARG A N 1
ATOM 2277 C CA . ARG A 1 296 ? -9.357 12.420 10.773 1.00 95.56 296 ARG A CA 1
ATOM 2278 C C . ARG A 1 296 ? -8.944 11.037 10.270 1.00 95.56 296 ARG A C 1
ATOM 2280 O O . ARG A 1 296 ? -7.848 10.589 10.589 1.00 95.56 296 ARG A O 1
ATOM 2287 N N . VAL A 1 297 ? -9.774 10.412 9.431 1.00 96.56 297 VAL A N 1
ATOM 2288 C CA . VAL A 1 297 ? -9.540 9.066 8.863 1.00 96.56 297 VAL A CA 1
ATOM 2289 C C . VAL A 1 297 ? -8.125 8.916 8.296 1.00 96.56 297 VAL A C 1
ATOM 2291 O O . VAL A 1 297 ? -7.393 8.005 8.677 1.00 96.56 297 VAL A O 1
ATOM 2294 N N . GLU A 1 298 ? -7.707 9.837 7.426 1.00 96.94 298 GLU A N 1
ATOM 2295 C CA . GLU A 1 298 ? -6.386 9.814 6.797 1.00 96.94 298 GLU A CA 1
ATOM 2296 C C . GLU A 1 298 ? -5.246 10.008 7.798 1.00 96.94 298 GLU A C 1
ATOM 2298 O O . GLU A 1 298 ? -4.222 9.337 7.704 1.00 96.94 298 GLU A O 1
ATOM 2303 N N . THR A 1 299 ? -5.441 10.865 8.800 1.00 97.25 299 THR A N 1
ATOM 2304 C CA . THR A 1 299 ? -4.442 11.125 9.840 1.00 97.25 299 THR A CA 1
ATOM 2305 C C . THR A 1 299 ? -4.299 9.933 10.781 1.00 97.25 299 THR A C 1
ATOM 2307 O O . THR A 1 299 ? -3.179 9.542 11.089 1.00 97.25 299 THR A O 1
ATOM 2310 N N . ALA A 1 300 ? -5.413 9.328 11.202 1.00 97.31 300 ALA A N 1
ATOM 2311 C CA . ALA A 1 300 ? -5.430 8.131 12.037 1.00 97.31 300 ALA A CA 1
ATOM 2312 C C . ALA A 1 300 ? -4.752 6.951 11.329 1.00 97.31 300 ALA A C 1
ATOM 2314 O O . ALA A 1 300 ? -3.897 6.290 11.912 1.00 97.31 300 ALA A O 1
ATOM 2315 N N . THR A 1 301 ? -5.079 6.746 10.048 1.00 98.31 301 THR A N 1
ATOM 2316 C CA . THR A 1 301 ? -4.484 5.691 9.215 1.00 98.31 301 THR A CA 1
ATOM 2317 C C . THR A 1 301 ? -2.969 5.847 9.121 1.00 98.31 301 THR A C 1
ATOM 2319 O O . THR A 1 301 ? -2.232 4.905 9.400 1.00 98.31 301 THR A O 1
ATOM 2322 N N . VAL A 1 302 ? -2.497 7.052 8.785 1.00 98.06 302 VAL A N 1
ATOM 2323 C CA . VAL A 1 302 ? -1.065 7.351 8.654 1.00 98.06 302 VAL A CA 1
ATOM 2324 C C . VAL A 1 302 ? -0.331 7.237 9.989 1.00 98.06 302 VAL A C 1
ATOM 2326 O O . VAL A 1 302 ? 0.738 6.637 10.033 1.00 98.06 302 VAL A O 1
ATOM 2329 N N . ALA A 1 303 ? -0.897 7.762 11.077 1.00 97.81 303 ALA A N 1
ATOM 2330 C CA . ALA A 1 303 ? -0.274 7.707 12.399 1.00 97.81 303 ALA A CA 1
ATOM 2331 C C . ALA A 1 303 ? -0.108 6.264 12.899 1.00 97.81 303 ALA A C 1
ATOM 2333 O O . ALA A 1 303 ? 0.962 5.893 13.390 1.00 97.81 303 ALA A O 1
ATOM 2334 N N . LEU A 1 304 ? -1.154 5.447 12.743 1.00 97.56 304 LEU A N 1
ATOM 2335 C CA . LEU A 1 304 ? -1.151 4.042 13.136 1.00 97.56 304 LEU A CA 1
ATOM 2336 C C . LEU A 1 304 ? -0.167 3.234 12.280 1.00 97.56 304 LEU A C 1
ATOM 2338 O O . LEU A 1 304 ? 0.693 2.552 12.833 1.00 97.56 304 LEU A O 1
ATOM 2342 N N . LEU A 1 305 ? -0.219 3.378 10.950 1.00 98.06 305 LEU A N 1
ATOM 2343 C CA . LEU A 1 305 ? 0.705 2.699 10.039 1.00 98.06 305 LEU A CA 1
ATOM 2344 C C . LEU A 1 305 ? 2.163 3.087 10.304 1.00 98.06 305 LEU A C 1
ATOM 2346 O O . LEU A 1 305 ? 3.000 2.204 10.449 1.00 98.06 305 LEU A O 1
ATOM 2350 N N . ALA A 1 306 ? 2.473 4.382 10.410 1.00 97.44 306 ALA A N 1
ATOM 2351 C CA . ALA A 1 306 ? 3.836 4.843 10.666 1.00 97.44 306 ALA A CA 1
ATOM 2352 C C . ALA A 1 306 ? 4.383 4.274 11.983 1.00 97.44 306 ALA A C 1
ATOM 2354 O O . ALA A 1 306 ? 5.514 3.795 12.030 1.00 97.44 306 ALA A O 1
ATOM 2355 N N . THR A 1 307 ? 3.562 4.268 13.037 1.00 96.06 307 THR A N 1
ATOM 2356 C CA . THR A 1 307 ? 3.960 3.722 14.341 1.00 96.06 307 THR A CA 1
ATOM 2357 C C . THR A 1 307 ? 4.237 2.222 14.258 1.00 96.06 307 THR A C 1
ATOM 2359 O O . THR A 1 307 ? 5.254 1.764 14.770 1.00 96.06 307 THR A O 1
ATOM 2362 N N . LEU A 1 308 ? 3.374 1.459 13.584 1.00 95.50 308 LEU A N 1
ATOM 2363 C CA . LEU A 1 308 ? 3.530 0.011 13.427 1.00 95.50 308 LEU A CA 1
ATOM 2364 C C . LEU A 1 308 ? 4.723 -0.361 12.545 1.00 95.50 308 LEU A C 1
ATOM 2366 O O . LEU A 1 308 ? 5.451 -1.295 12.867 1.00 95.50 308 LEU A O 1
ATOM 2370 N N . MET A 1 309 ? 4.971 0.398 11.477 1.00 93.94 309 MET A N 1
ATOM 2371 C CA . MET A 1 309 ? 6.148 0.214 10.628 1.00 93.94 309 MET A CA 1
ATOM 2372 C C . MET A 1 309 ? 7.442 0.447 11.415 1.00 93.94 309 MET A C 1
ATOM 2374 O O . MET A 1 309 ? 8.331 -0.400 11.371 1.00 93.94 309 MET A O 1
ATOM 2378 N N . LEU A 1 310 ? 7.523 1.537 12.188 1.00 92.44 310 LEU A N 1
ATOM 2379 C CA . LEU A 1 310 ? 8.679 1.834 13.044 1.00 92.44 310 LEU A CA 1
ATOM 2380 C C . LEU A 1 310 ? 8.844 0.806 14.171 1.00 92.44 310 LEU A C 1
ATOM 2382 O O . LEU A 1 310 ? 9.962 0.402 14.483 1.00 92.44 310 LEU A O 1
ATOM 2386 N N . TRP A 1 311 ? 7.741 0.350 14.766 1.00 91.94 311 TRP A N 1
ATOM 2387 C CA . TRP A 1 311 ? 7.764 -0.686 15.796 1.00 91.94 311 TRP A CA 1
ATOM 2388 C C . TRP A 1 311 ? 8.280 -2.020 15.245 1.00 91.94 311 TRP A C 1
ATOM 2390 O O . TRP A 1 311 ? 9.204 -2.598 15.821 1.00 91.94 311 TRP A O 1
ATOM 2400 N N . SER A 1 312 ? 7.762 -2.476 14.100 1.00 90.56 312 SER A N 1
ATOM 2401 C CA . SER A 1 312 ? 8.238 -3.699 13.447 1.00 90.56 312 SER A CA 1
ATOM 2402 C C . SER A 1 312 ? 9.699 -3.587 12.996 1.00 90.56 312 SER A C 1
ATOM 2404 O O . SER A 1 312 ? 10.419 -4.581 13.066 1.00 90.56 312 SER A O 1
ATOM 2406 N N . ASP A 1 313 ? 10.147 -2.407 12.556 1.00 85.56 313 ASP A N 1
ATOM 2407 C CA . ASP A 1 313 ? 11.543 -2.157 12.169 1.00 85.56 313 ASP A CA 1
ATOM 2408 C C . ASP A 1 313 ? 12.496 -2.202 13.372 1.00 85.56 313 ASP A C 1
ATOM 2410 O O . ASP A 1 313 ? 13.541 -2.848 13.315 1.00 85.56 313 ASP A O 1
ATOM 2414 N N . SER A 1 314 ? 12.089 -1.619 14.505 1.00 83.44 314 SER A N 1
ATOM 2415 C CA . SER A 1 314 ? 12.930 -1.513 15.705 1.00 83.44 314 SER A CA 1
ATOM 2416 C C . SER A 1 314 ? 13.401 -2.852 16.285 1.00 83.44 314 SER A C 1
ATOM 2418 O O . SER A 1 314 ? 14.447 -2.892 16.930 1.00 83.44 314 SER A O 1
ATOM 2420 N N . GLN A 1 315 ? 12.673 -3.950 16.050 1.00 71.19 315 GLN A N 1
ATOM 2421 C CA . GLN A 1 315 ? 13.039 -5.264 16.592 1.00 71.19 315 GLN A CA 1
ATOM 2422 C C . GLN A 1 315 ? 13.674 -6.211 15.569 1.00 71.19 315 GLN A C 1
ATOM 2424 O O . GLN A 1 315 ? 14.250 -7.216 15.972 1.00 71.19 315 GLN A O 1
ATOM 2429 N N . LYS A 1 316 ? 13.700 -5.868 14.270 1.00 60.53 316 LYS A N 1
ATOM 2430 C CA . LYS A 1 316 ? 14.518 -6.620 13.296 1.00 60.53 316 LYS A CA 1
ATOM 2431 C C . LYS A 1 316 ? 16.008 -6.575 13.633 1.00 60.53 316 LYS A C 1
ATOM 2433 O O . LYS A 1 316 ? 16.721 -7.510 13.303 1.00 60.53 316 LYS A O 1
ATOM 2438 N N . ALA A 1 317 ? 16.458 -5.514 14.303 1.00 51.62 317 ALA A N 1
ATOM 2439 C CA . ALA A 1 317 ? 17.838 -5.360 14.754 1.00 51.62 317 ALA A CA 1
ATOM 2440 C C . ALA A 1 317 ? 18.213 -6.255 15.955 1.00 51.62 317 ALA A C 1
ATOM 2442 O O . ALA A 1 317 ? 19.386 -6.305 16.309 1.00 51.62 317 ALA A O 1
ATOM 2443 N N . TYR A 1 318 ? 17.248 -6.927 16.598 1.00 45.41 318 TYR A N 1
ATOM 2444 C CA . TYR A 1 318 ? 17.504 -7.832 17.727 1.00 45.41 318 TYR A CA 1
ATOM 2445 C C . TYR A 1 318 ? 17.646 -9.308 17.315 1.00 45.41 318 TYR A C 1
ATOM 2447 O O . TYR A 1 318 ? 18.230 -10.079 18.072 1.00 45.41 318 TYR A O 1
ATOM 2455 N N . ASP A 1 319 ? 17.173 -9.679 16.119 1.00 41.25 319 ASP A N 1
ATOM 2456 C CA . ASP A 1 319 ? 17.187 -11.057 15.594 1.00 41.25 319 ASP A CA 1
ATOM 2457 C C . ASP A 1 319 ? 18.285 -11.307 14.530 1.00 41.25 319 ASP A C 1
ATOM 2459 O O . ASP A 1 319 ? 18.325 -12.376 13.913 1.00 41.25 319 ASP A O 1
ATOM 2463 N N . SER A 1 320 ? 19.177 -10.335 14.302 1.00 38.47 320 SER A N 1
ATOM 2464 C CA . SER A 1 320 ? 20.334 -10.407 13.386 1.00 38.47 320 SER A CA 1
ATOM 2465 C C . SER A 1 320 ? 21.651 -10.233 14.125 1.00 38.47 320 SER A C 1
ATOM 2467 O O . SER A 1 320 ? 22.594 -11.002 13.838 1.00 38.47 320 SER A O 1
#

Sequence (320 aa):
MICVGCSQKNPHWASVSYGVFICLECFDKHYGLDVHILFVRSVTMDSWSEIQIKKMEVGDNEQLNTFLTGYGVPKKMDIITKYNATNGGVVRVQGDEFWHMTKVLRLRANDRVELFNGKGSLIQGLIQSVDRSGLDFVALEDPKLVLPQNTQWHVFAGFGTLKGGRADWLVEKCTELGASSLTPLLTERSPTISENRVERLQRVNMAAAKQCQRLHEMIMNPPVKVDGLLALVAQSKLAFLATAEATPLVSALTSSGWESSGLIVVGPEGDFTEKEVSDLMEAGAISVGLGPHRLRVETATVALLATLMLWSDSQKAYDS

Radius of gyration: 25.05 Å; chains: 1; bounding box: 58×54×58 Å

InterPro domains:
  IPR001164 Arf GTPase activating protein [PF01412] (2-75)
  IPR001164 Arf GTPase activating protein [PR00405] (19-36)
  IPR001164 Arf GTPase activating protein [PR00405] (40-61)
  IPR001164 Arf GTPase activating protein [PS50115] (1-68)
  IPR001164 Arf GTPase activating protein [SM00105] (1-98)
  IPR006700 Ribosomal RNA small subunit methyltransferase E [PTHR30027] (80-316)
  IPR006700 Ribosomal RNA small subunit methyltransferase E [TIGR00046] (82-309)
  IPR015947 PUA-like superfamily [SSF88697] (86-139)
  IPR029026 tRNA (guanine-N1-)-methyltransferase, N-terminal [G3DSA:3.40.1280.10] (84-319)
  IPR029028 Alpha/beta knot methyltransferases [SSF75217] (151-312)
  IPR037278 ARFGAP/RecO-like zinc finger [SSF57863] (2-75)
  IPR038508 ArfGAP domain superfamily [G3DSA:1.10.220.150] (1-83)
  IPR046886 Ribosomal RNA small subunit methyltransferase E, methyltransferase domain [PF04452] (154-308)
  IPR046886 Ribosomal RNA small subunit methyltransferase E, methyltransferase domain [cd18084] (159-306)
  IPR046887 Ribosomal RNA small subunit methyltransferase E, PUA-like domain [PF20260] (94-138)

pLDDT: mean 86.26, std 11.8, range [38.47, 98.69]